Protein AF-A0A8S3AAZ3-F1 (afdb_monomer_lite)

Secondary structure (DSSP, 8-state):
---GGGGS-HHHHHHHHTTS-HHHHHHHHTT-HHHHHHHT-HHHHHHHHHHH-HHHHH-GGGTSSSSS-HHHH---PPPTT--HHHHHHHHHHHHHHHHHHHHHHHH-STTHHHHHHHHHHHTTTHHHHHHTTSS-TTHHHHHHTT-----SS---HHHHHHHHHHHHHHHHHHHHHHHHHHHH-S----SHHHHHHHHHHHHTTSTTGGG--HHHHHHHHHHHHTSTTGGGS-HHHHHHHHHHHHHHTT--B--SHHHHS-GGGGSHHHHHTT--B-HHHHHHHHHHHHHHTT----

Foldseek 3Di:
DQPPVNPDDLVVVLVVLLPDALVVLVVQLVPDVVSVVSSQPLVSLVSNCCVLVVVCVLCVVLVPCLQAHCQLSVPDDDDPPDGSNVVSVVLVVVLVVLVVLLVCLLPPPPCVVVSLCCCLNPQQPSSLSNLCVLEPLCPVVCVVVVPDDPDPDDRPVSSHVSSLVSQLVSLLVSLVVRVVVVVVDPDQPPALSSLVSPLLSVLSNPSSRVPDRPSVLLVLLVVLLPPPCNVVDDPVVNLVVLVVSCVVQLAAADDDPVLQPPPLLSHVVCSNVNRHHHPSSSLSSSRSSCVSNVHGDD

pLDDT: 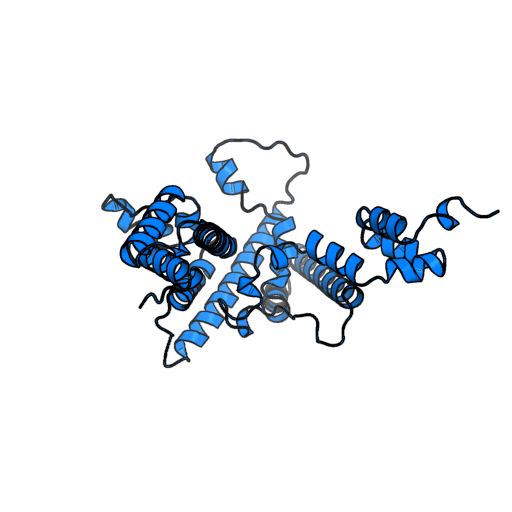mean 76.99, std 15.31, range [38.75, 94.75]

Structure (mmCIF, N/CA/C/O backbone):
data_AF-A0A8S3AAZ3-F1
#
_entry.id   AF-A0A8S3AAZ3-F1
#
loop_
_atom_site.group_PDB
_atom_site.id
_atom_site.type_symbol
_atom_site.label_atom_id
_atom_site.label_alt_id
_atom_site.label_comp_id
_atom_site.label_asym_id
_atom_site.label_entity_id
_atom_site.label_seq_id
_atom_site.pdbx_PDB_ins_code
_atom_site.Cartn_x
_atom_site.Cartn_y
_atom_site.Cartn_z
_atom_site.occupancy
_atom_site.B_iso_or_equiv
_atom_site.auth_seq_id
_atom_site.auth_comp_id
_atom_site.auth_asym_id
_atom_site.auth_atom_id
_atom_site.pdbx_PDB_model_num
ATOM 1 N N . MET A 1 1 ? 30.240 -20.692 -34.082 1.00 46.91 1 MET A N 1
ATOM 2 C CA . MET A 1 1 ? 30.820 -20.912 -32.743 1.00 46.91 1 MET A CA 1
ATOM 3 C C . MET A 1 1 ? 29.646 -20.826 -31.783 1.00 46.91 1 MET A C 1
ATOM 5 O O . MET A 1 1 ? 29.144 -19.730 -31.589 1.00 46.91 1 MET A O 1
ATOM 9 N N . ILE A 1 2 ? 29.099 -21.967 -31.354 1.00 52.09 2 ILE A N 1
ATOM 10 C CA . ILE A 1 2 ? 27.915 -21.997 -30.477 1.00 52.09 2 ILE A CA 1
ATOM 11 C C . ILE A 1 2 ? 28.376 -21.467 -29.123 1.00 52.09 2 ILE A C 1
ATOM 13 O O . ILE A 1 2 ? 29.327 -22.002 -28.550 1.00 52.09 2 ILE A O 1
ATOM 17 N N . SER A 1 3 ? 27.785 -20.370 -28.656 1.00 69.19 3 SER A N 1
ATOM 18 C CA . SER A 1 3 ? 28.157 -19.831 -27.346 1.00 69.19 3 SER A CA 1
ATOM 19 C C . SER A 1 3 ? 27.713 -20.822 -26.264 1.00 69.19 3 SER A C 1
ATOM 21 O O . SER A 1 3 ? 26.659 -21.438 -26.394 1.00 69.19 3 SER A O 1
ATOM 23 N N . ALA A 1 4 ? 28.473 -20.989 -25.176 1.00 70.94 4 ALA A N 1
ATOM 24 C CA . ALA A 1 4 ? 28.090 -21.884 -24.066 1.00 70.94 4 ALA A CA 1
ATOM 25 C C . ALA A 1 4 ? 26.698 -21.549 -23.470 1.00 70.94 4 ALA A C 1
ATOM 27 O O . ALA A 1 4 ? 26.035 -22.385 -22.858 1.00 70.94 4 ALA A O 1
ATOM 28 N N . ILE A 1 5 ? 26.239 -20.318 -23.701 1.00 70.75 5 ILE A N 1
ATOM 29 C CA . ILE A 1 5 ? 24.912 -19.807 -23.365 1.00 70.75 5 ILE A CA 1
ATOM 30 C C . ILE A 1 5 ? 23.838 -20.487 -24.238 1.00 70.75 5 ILE A C 1
ATOM 32 O O . ILE A 1 5 ? 22.789 -20.867 -23.742 1.00 70.75 5 ILE A O 1
ATOM 36 N N . GLU A 1 6 ? 24.086 -20.782 -25.511 1.00 74.19 6 GLU A N 1
ATOM 37 C CA . GLU A 1 6 ? 23.109 -21.452 -26.385 1.00 74.19 6 GLU A CA 1
ATOM 38 C C . GLU A 1 6 ? 22.871 -22.934 -26.045 1.00 74.19 6 GLU A C 1
ATOM 40 O O . GLU A 1 6 ? 21.917 -23.527 -26.542 1.00 74.19 6 GLU A O 1
ATOM 45 N N . THR A 1 7 ? 23.670 -23.547 -25.171 1.00 82.81 7 THR A N 1
ATOM 46 C CA . THR A 1 7 ? 23.509 -24.966 -24.801 1.00 82.81 7 THR A CA 1
ATOM 47 C C . THR A 1 7 ? 22.751 -25.205 -23.494 1.00 82.81 7 THR A C 1
ATOM 49 O O . THR A 1 7 ? 22.370 -26.339 -23.219 1.00 82.81 7 THR A O 1
ATOM 52 N N . LEU A 1 8 ? 22.510 -24.174 -22.677 1.00 85.88 8 LEU A N 1
ATOM 53 C CA . LEU A 1 8 ? 21.843 -24.353 -21.378 1.00 85.88 8 LEU A CA 1
ATOM 54 C C . LEU A 1 8 ? 20.337 -24.624 -21.540 1.00 85.88 8 LEU A C 1
ATOM 56 O O . LEU A 1 8 ? 19.741 -24.097 -22.473 1.00 85.88 8 LEU A O 1
ATOM 60 N N . PRO A 1 9 ? 19.680 -25.370 -20.638 1.00 89.38 9 PRO A N 1
ATOM 61 C CA . PRO A 1 9 ? 18.223 -25.523 -20.639 1.00 89.38 9 PRO A CA 1
ATOM 62 C C . PRO A 1 9 ? 17.480 -24.198 -20.367 1.00 89.38 9 PRO A C 1
ATOM 64 O O . PRO A 1 9 ? 17.993 -23.340 -19.638 1.00 89.38 9 PRO A O 1
ATOM 67 N N . PRO A 1 10 ? 16.265 -24.003 -20.915 1.00 84.12 10 PRO A N 1
ATOM 68 C CA . PRO A 1 10 ? 15.482 -22.783 -20.706 1.00 84.12 10 PRO A CA 1
ATOM 69 C C . PRO A 1 10 ? 15.131 -22.529 -19.228 1.00 84.12 10 PRO A C 1
ATOM 71 O O . PRO A 1 10 ? 15.041 -21.377 -18.819 1.00 84.12 10 PRO A O 1
ATOM 74 N N . GLU A 1 11 ? 15.004 -23.562 -18.394 1.00 87.06 11 GLU A N 1
ATOM 75 C CA . GLU A 1 11 ? 14.737 -23.448 -16.950 1.00 87.06 11 GLU A CA 1
ATOM 76 C C . GLU A 1 11 ? 15.896 -22.789 -16.190 1.00 87.06 11 GLU A C 1
ATOM 78 O O . GLU A 1 11 ? 15.683 -21.972 -15.288 1.00 87.06 11 GLU A O 1
ATOM 83 N N . ILE A 1 12 ? 17.131 -23.111 -16.584 1.00 88.44 12 ILE A N 1
ATOM 84 C CA . ILE A 1 12 ? 18.335 -22.510 -16.005 1.00 88.44 12 ILE A CA 1
ATOM 85 C C . ILE A 1 12 ? 18.422 -21.043 -16.422 1.00 88.44 12 ILE A C 1
ATOM 87 O O . ILE A 1 12 ? 18.701 -20.186 -15.588 1.00 88.44 12 ILE A O 1
ATOM 91 N N . PHE A 1 13 ? 18.080 -20.727 -17.674 1.00 87.44 13 PHE A N 1
ATOM 92 C CA . PHE A 1 13 ? 17.992 -19.336 -18.115 1.00 87.44 13 PHE A CA 1
ATOM 93 C C . PHE A 1 13 ? 16.941 -18.535 -17.372 1.00 87.44 13 PHE A C 1
ATOM 95 O O . PHE A 1 13 ? 17.244 -17.426 -16.951 1.00 87.44 13 PHE A O 1
ATOM 102 N N . ARG A 1 14 ? 15.739 -19.083 -17.167 1.00 86.38 14 ARG A N 1
ATOM 103 C CA . ARG A 1 14 ? 14.705 -18.417 -16.360 1.00 86.38 14 ARG A CA 1
ATOM 104 C C . ARG A 1 14 ? 15.223 -18.094 -14.962 1.00 86.38 14 ARG A C 1
ATOM 106 O O . ARG A 1 14 ? 15.042 -16.977 -14.489 1.00 86.38 14 ARG A O 1
ATOM 113 N N . SER A 1 15 ? 15.920 -19.044 -14.338 1.00 87.00 15 SER A N 1
ATOM 114 C CA . SER A 1 15 ? 16.538 -18.843 -13.023 1.00 87.00 15 SER A CA 1
ATOM 115 C C . SER A 1 15 ? 17.594 -17.737 -13.042 1.00 87.00 15 SER A C 1
ATOM 117 O O . SER A 1 15 ? 17.615 -16.917 -12.134 1.00 87.00 15 SER A O 1
ATOM 119 N N . ILE A 1 16 ? 18.435 -17.666 -14.079 1.00 89.50 16 ILE A N 1
ATOM 120 C CA . ILE A 1 16 ? 19.436 -16.596 -14.240 1.00 89.50 16 ILE A CA 1
ATOM 121 C C . ILE A 1 16 ? 18.750 -15.241 -14.454 1.00 89.50 16 ILE A C 1
ATOM 123 O O . ILE A 1 16 ? 19.096 -14.262 -13.793 1.00 89.50 16 ILE A O 1
ATOM 127 N N . ILE A 1 17 ? 17.752 -15.187 -15.340 1.00 90.00 17 ILE A N 1
ATOM 128 C CA . ILE A 1 17 ? 16.995 -13.973 -15.658 1.00 90.00 17 ILE A CA 1
ATOM 129 C C . ILE A 1 17 ? 16.300 -13.434 -14.405 1.00 90.00 17 ILE A C 1
ATOM 131 O O . ILE A 1 17 ? 16.323 -12.230 -14.184 1.00 90.00 17 ILE A O 1
ATOM 135 N N . ALA A 1 18 ? 15.790 -14.282 -13.508 1.00 86.19 18 ALA A N 1
ATOM 136 C CA . ALA A 1 18 ? 15.178 -13.835 -12.251 1.00 86.19 18 ALA A CA 1
ATOM 137 C C . ALA A 1 18 ? 16.097 -12.949 -11.370 1.00 86.19 18 ALA A C 1
ATOM 139 O O . ALA A 1 18 ? 15.604 -12.187 -10.530 1.00 86.19 18 ALA A O 1
ATOM 140 N N . TYR A 1 19 ? 17.421 -13.001 -11.568 1.00 88.81 19 TYR A N 1
ATOM 141 C CA . TYR A 1 19 ? 18.389 -12.125 -10.897 1.00 88.81 19 TYR A CA 1
ATOM 142 C C . TYR A 1 19 ? 18.703 -10.827 -11.653 1.00 88.81 19 TYR A C 1
ATOM 144 O O . TYR A 1 19 ? 19.252 -9.905 -11.049 1.00 88.81 19 TYR A O 1
ATOM 152 N N . LEU A 1 20 ? 18.352 -10.728 -12.936 1.00 92.31 20 LEU A N 1
ATOM 153 C CA . LEU A 1 20 ? 18.528 -9.522 -13.744 1.00 92.31 20 LEU A CA 1
ATOM 154 C C . LEU A 1 20 ? 17.486 -8.451 -13.402 1.00 92.31 20 LEU A C 1
ATOM 156 O O . LEU A 1 20 ? 16.430 -8.729 -12.826 1.00 92.31 20 LEU A O 1
ATOM 160 N N . SER A 1 21 ? 17.7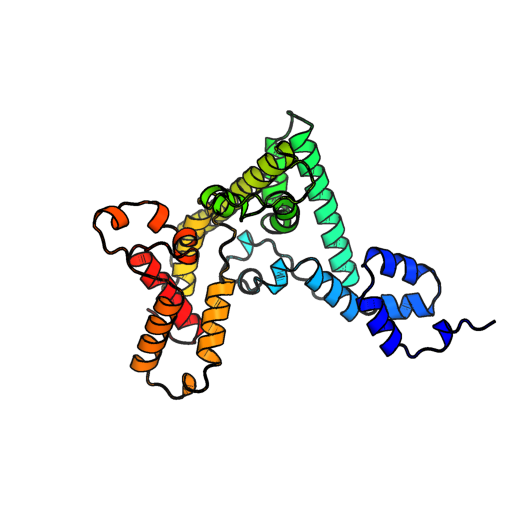88 -7.203 -13.768 1.00 92.06 21 SER A N 1
ATOM 161 C CA . SER A 1 21 ? 16.793 -6.135 -13.739 1.00 92.06 21 SER A CA 1
ATOM 162 C C . SER A 1 21 ? 15.820 -6.262 -14.927 1.00 92.06 21 SER A C 1
ATOM 164 O O . SER A 1 21 ? 16.165 -6.856 -15.955 1.00 92.06 21 SER A O 1
ATOM 166 N N . PRO A 1 22 ? 14.604 -5.694 -14.837 1.00 91.88 22 PRO A N 1
ATOM 167 C CA . PRO A 1 22 ? 13.681 -5.621 -15.974 1.00 91.88 22 PRO A CA 1
ATOM 168 C C . PRO A 1 22 ? 14.285 -4.893 -17.184 1.00 91.88 22 PRO A C 1
ATOM 170 O O . PRO A 1 22 ? 14.012 -5.240 -18.334 1.00 91.88 22 PRO A O 1
ATOM 173 N N . GLU A 1 23 ? 15.135 -3.897 -16.924 1.00 92.56 23 GLU A N 1
ATOM 174 C CA . GLU A 1 23 ? 15.855 -3.138 -17.943 1.00 92.56 23 GLU A CA 1
ATOM 175 C C . GLU A 1 23 ? 16.881 -4.018 -18.682 1.00 92.56 23 GLU A C 1
ATOM 177 O O . GLU A 1 23 ? 16.866 -4.079 -19.913 1.00 92.56 23 GLU A O 1
ATOM 182 N N . ASP A 1 24 ? 17.699 -4.774 -17.944 1.00 94.06 24 ASP A N 1
ATOM 183 C CA . ASP A 1 24 ? 18.683 -5.702 -18.522 1.00 94.06 24 ASP A CA 1
ATOM 184 C C . ASP A 1 24 ? 18.004 -6.861 -19.256 1.00 94.06 24 ASP A C 1
ATOM 186 O O . ASP A 1 24 ? 18.471 -7.308 -20.300 1.00 94.06 24 ASP A O 1
ATOM 190 N N . THR A 1 25 ? 16.862 -7.324 -18.748 1.00 93.25 25 THR A N 1
ATOM 191 C CA . THR A 1 25 ? 16.063 -8.383 -19.382 1.00 93.25 25 THR A CA 1
ATOM 192 C C . THR A 1 25 ? 15.477 -7.924 -20.710 1.00 93.25 25 THR A C 1
ATOM 194 O O . THR A 1 25 ? 15.484 -8.674 -21.685 1.00 93.25 25 THR A O 1
ATOM 197 N N . SER A 1 26 ? 15.044 -6.664 -20.785 1.00 91.56 26 SER A N 1
ATOM 198 C CA . SER A 1 26 ? 14.584 -6.049 -22.036 1.00 91.56 26 SER A CA 1
ATOM 199 C C . SER A 1 26 ? 15.719 -5.878 -23.050 1.00 91.56 26 SER A C 1
ATOM 201 O O . SER A 1 26 ? 15.496 -6.009 -24.254 1.00 91.56 26 SER A O 1
ATOM 203 N N . ALA A 1 27 ? 16.939 -5.592 -22.587 1.00 93.94 27 ALA A N 1
ATOM 204 C CA . ALA A 1 27 ? 18.122 -5.555 -23.444 1.00 93.94 27 ALA A CA 1
ATOM 205 C C . ALA A 1 27 ? 18.510 -6.965 -23.925 1.00 93.94 27 ALA A C 1
ATOM 207 O O . ALA A 1 27 ? 18.781 -7.163 -25.109 1.00 93.94 27 ALA A O 1
ATOM 208 N N . LEU A 1 28 ? 18.457 -7.966 -23.039 1.00 91.94 28 LEU A N 1
ATOM 209 C CA . LEU A 1 28 ? 18.722 -9.369 -23.363 1.00 91.94 28 LEU A CA 1
ATOM 210 C C . LEU A 1 28 ? 17.745 -9.902 -24.420 1.00 91.94 28 LEU A C 1
ATOM 212 O O . LEU A 1 28 ? 18.167 -10.603 -25.340 1.00 91.94 28 LEU A O 1
ATOM 216 N N . ALA A 1 29 ? 16.469 -9.519 -24.344 1.00 92.38 29 ALA A N 1
ATOM 217 C CA . ALA A 1 29 ? 15.441 -9.882 -25.320 1.00 92.38 29 ALA A CA 1
ATOM 218 C C . ALA A 1 29 ? 15.803 -9.486 -26.765 1.00 92.38 29 ALA A C 1
ATOM 220 O O . ALA A 1 29 ? 15.384 -10.148 -27.711 1.00 92.38 29 ALA A O 1
ATOM 221 N N . GLN A 1 30 ? 16.597 -8.425 -26.942 1.00 93.38 30 GLN A N 1
ATOM 222 C CA . GLN A 1 30 ? 17.002 -7.900 -28.251 1.00 93.38 30 GLN A CA 1
ATOM 223 C C . GLN A 1 30 ? 18.226 -8.617 -28.843 1.00 93.38 30 GLN A C 1
ATOM 225 O O . GLN A 1 30 ? 18.603 -8.347 -29.979 1.00 93.38 30 GLN A O 1
ATOM 230 N N . THR A 1 31 ? 18.859 -9.530 -28.098 1.00 92.06 31 THR A N 1
ATOM 231 C CA . THR A 1 31 ? 20.112 -10.175 -28.529 1.00 92.06 31 THR A CA 1
ATOM 232 C C . THR A 1 31 ? 19.893 -11.314 -29.523 1.00 92.06 31 THR A C 1
ATOM 234 O O . THR A 1 31 ? 20.630 -11.425 -30.501 1.00 92.06 31 THR A O 1
ATOM 237 N N . CYS A 1 32 ? 18.890 -12.171 -29.304 1.00 89.94 32 CYS A N 1
ATOM 238 C CA . CYS A 1 32 ? 18.535 -13.248 -30.227 1.00 89.94 32 CYS A CA 1
ATOM 239 C C . CYS A 1 32 ? 17.093 -13.735 -30.018 1.00 89.94 32 CYS A C 1
ATOM 241 O O . CYS A 1 32 ? 16.502 -13.550 -28.954 1.00 89.94 32 CYS A O 1
ATOM 243 N N . HIS A 1 33 ? 16.544 -14.436 -31.017 1.00 89.56 33 HIS A N 1
ATOM 244 C CA . HIS A 1 33 ? 15.170 -14.961 -30.994 1.00 89.56 33 HIS A CA 1
ATOM 245 C C . HIS A 1 33 ? 14.888 -15.879 -29.795 1.00 89.56 33 HIS A C 1
ATOM 247 O O . HIS A 1 33 ? 13.807 -15.860 -29.213 1.00 89.56 33 HIS A O 1
ATOM 253 N N . ARG A 1 34 ? 15.873 -16.685 -29.390 1.00 88.56 34 ARG A N 1
ATOM 254 C CA . ARG A 1 34 ? 15.715 -17.561 -28.230 1.00 88.56 34 ARG A CA 1
ATOM 255 C C . ARG A 1 34 ? 15.585 -16.767 -26.932 1.00 88.56 34 ARG A C 1
ATOM 257 O O . ARG A 1 34 ? 14.734 -17.104 -26.113 1.00 88.56 34 ARG A O 1
ATOM 264 N N . MET A 1 35 ? 16.415 -15.739 -26.749 1.00 90.25 35 MET A N 1
ATOM 265 C CA . MET A 1 35 ? 16.311 -14.864 -25.583 1.00 90.25 35 MET A CA 1
ATOM 266 C C . MET A 1 35 ? 14.992 -14.112 -25.609 1.00 90.25 35 MET A C 1
ATOM 268 O O . MET A 1 35 ? 14.315 -14.122 -24.594 1.00 90.25 35 MET A O 1
ATOM 272 N N . TYR A 1 36 ? 14.570 -13.603 -26.770 1.00 91.06 36 TYR A N 1
ATOM 273 C CA . TYR A 1 36 ? 13.247 -13.010 -26.946 1.00 91.06 36 TYR A CA 1
ATOM 274 C C . TYR A 1 36 ? 12.135 -13.925 -26.406 1.00 91.06 36 TYR A C 1
ATOM 276 O O . TYR A 1 36 ? 11.371 -13.494 -25.550 1.00 91.06 36 TYR A O 1
ATOM 284 N N . ILE A 1 37 ? 12.083 -15.201 -26.805 1.00 90.31 37 ILE A N 1
ATOM 285 C CA . ILE A 1 37 ? 11.055 -16.135 -26.307 1.00 90.31 37 ILE A CA 1
ATOM 286 C C . ILE A 1 37 ? 11.129 -16.310 -24.784 1.00 90.31 37 ILE A C 1
ATOM 288 O O . ILE A 1 37 ? 10.104 -16.255 -24.111 1.00 90.31 37 ILE A O 1
ATOM 292 N N . ILE A 1 38 ? 12.325 -16.533 -24.230 1.00 89.56 38 ILE A N 1
ATOM 293 C CA . ILE A 1 38 ? 12.482 -16.812 -22.795 1.00 89.56 38 ILE A CA 1
ATOM 294 C C . ILE A 1 38 ? 12.154 -15.571 -21.955 1.00 89.56 38 ILE A C 1
ATOM 296 O O . ILE A 1 38 ? 11.516 -15.690 -20.913 1.00 89.56 38 ILE A O 1
ATOM 300 N N . THR A 1 39 ? 12.572 -14.381 -22.388 1.00 91.19 39 THR A N 1
ATOM 301 C CA . THR A 1 39 ? 12.338 -13.133 -21.652 1.00 91.19 39 THR A CA 1
ATOM 302 C C . THR A 1 39 ? 10.893 -12.655 -21.738 1.00 91.19 39 THR A C 1
ATOM 304 O O . THR A 1 39 ? 10.501 -11.853 -20.904 1.00 91.19 39 THR A O 1
ATOM 307 N N . HIS A 1 40 ? 10.102 -13.115 -22.715 1.00 89.62 40 HIS A N 1
ATOM 308 C CA . HIS A 1 40 ? 8.658 -12.838 -22.806 1.00 89.62 40 HIS A CA 1
ATOM 309 C C . HIS A 1 40 ? 7.814 -13.830 -21.984 1.00 89.62 40 HIS A C 1
ATOM 311 O O . HIS A 1 40 ? 6.592 -13.859 -22.105 1.00 89.62 40 HIS A O 1
ATOM 317 N N . ASP A 1 41 ? 8.442 -14.649 -21.133 1.00 89.94 41 ASP A N 1
ATOM 318 C CA . ASP A 1 41 ? 7.720 -15.488 -20.180 1.00 89.94 41 ASP A CA 1
ATOM 319 C C . ASP A 1 41 ? 7.008 -14.616 -19.135 1.00 89.94 41 ASP A C 1
ATOM 321 O O . ASP A 1 41 ? 7.624 -13.896 -18.343 1.00 89.94 41 ASP A O 1
ATOM 325 N N . ASP A 1 42 ? 5.686 -14.718 -19.128 1.00 88.81 42 ASP A N 1
ATOM 326 C CA . ASP A 1 42 ? 4.778 -13.932 -18.302 1.00 88.81 42 ASP A CA 1
ATOM 327 C C . ASP A 1 42 ? 5.074 -14.067 -16.794 1.00 88.81 42 ASP A C 1
ATOM 329 O O . ASP A 1 42 ? 4.983 -13.102 -16.031 1.00 88.81 42 ASP A O 1
ATOM 333 N N . LYS A 1 43 ? 5.555 -15.240 -16.354 1.00 87.62 43 LYS A N 1
ATOM 334 C CA . LYS A 1 43 ? 5.915 -15.480 -14.946 1.00 87.62 43 LYS A CA 1
ATOM 335 C C . LYS A 1 43 ? 7.124 -14.661 -14.501 1.00 87.62 43 LYS A C 1
ATOM 337 O O . LYS A 1 43 ? 7.197 -14.279 -13.333 1.00 87.62 43 LYS A O 1
ATOM 342 N N . ILE A 1 44 ? 8.070 -14.387 -15.400 1.00 90.50 44 ILE A N 1
ATOM 343 C CA . ILE A 1 44 ? 9.248 -13.562 -15.091 1.00 90.50 44 ILE A CA 1
ATOM 344 C C . ILE A 1 44 ? 8.798 -12.126 -14.819 1.00 90.50 44 ILE A C 1
ATOM 346 O O . ILE A 1 44 ? 9.170 -11.531 -13.807 1.00 90.50 44 ILE A O 1
ATOM 350 N N . TRP A 1 45 ? 7.941 -11.585 -15.684 1.00 90.06 45 TRP A N 1
ATOM 351 C CA . TRP A 1 45 ? 7.414 -10.231 -15.530 1.00 90.06 45 TRP A CA 1
ATOM 352 C C . TRP A 1 45 ? 6.502 -10.093 -14.321 1.00 90.06 45 TRP A C 1
ATOM 354 O O . TRP A 1 45 ? 6.589 -9.087 -13.616 1.00 90.06 45 TRP A O 1
ATOM 364 N N . GLN A 1 46 ? 5.713 -11.122 -14.007 1.00 87.06 46 GLN A N 1
ATOM 365 C CA . GLN A 1 46 ? 4.984 -11.186 -12.747 1.00 87.06 46 GLN A CA 1
ATOM 366 C C . GLN A 1 46 ? 5.947 -11.093 -11.556 1.00 87.06 46 GLN A C 1
ATOM 368 O O . GLN A 1 46 ? 5.759 -10.254 -10.678 1.00 87.06 46 GLN A O 1
ATOM 373 N N . GLN A 1 47 ? 7.021 -11.887 -11.527 1.00 87.00 47 GLN A N 1
ATOM 374 C CA . GLN A 1 47 ? 8.012 -11.830 -10.445 1.00 87.00 47 GLN A CA 1
ATOM 375 C C . GLN A 1 47 ? 8.674 -10.452 -10.333 1.00 87.00 47 GLN A C 1
ATOM 377 O O . GLN A 1 47 ? 8.810 -9.930 -9.224 1.00 87.00 47 GLN A O 1
ATOM 382 N N . TYR A 1 48 ? 9.047 -9.827 -11.452 1.00 88.56 48 TYR A N 1
ATOM 383 C CA . TYR A 1 48 ? 9.580 -8.464 -11.446 1.00 88.56 48 TYR A CA 1
ATOM 384 C C . TYR A 1 48 ? 8.585 -7.445 -10.923 1.00 88.56 48 TYR A C 1
ATOM 386 O O . TYR A 1 48 ? 8.958 -6.594 -10.110 1.00 88.56 48 TYR A O 1
ATOM 394 N N . PHE A 1 49 ? 7.331 -7.543 -11.359 1.00 85.31 49 PHE A N 1
ATOM 395 C CA . PHE A 1 49 ? 6.266 -6.682 -10.884 1.00 85.31 49 PHE A CA 1
ATOM 396 C C . PHE A 1 49 ? 6.124 -6.812 -9.369 1.00 85.31 49 PHE A C 1
ATOM 398 O O . PHE A 1 49 ? 6.210 -5.820 -8.655 1.00 85.31 49 PHE A O 1
ATOM 405 N N . LEU A 1 50 ? 5.995 -8.035 -8.861 1.00 79.00 50 LEU A N 1
ATOM 406 C CA . LEU A 1 50 ? 5.822 -8.310 -7.438 1.00 79.00 50 LEU A CA 1
ATOM 407 C C . LEU A 1 50 ? 7.041 -7.875 -6.600 1.00 79.00 50 LEU A C 1
ATOM 409 O O . LEU A 1 50 ? 6.880 -7.310 -5.517 1.00 79.00 50 LEU A O 1
ATOM 413 N N . LYS A 1 51 ? 8.265 -8.067 -7.113 1.00 81.75 51 LYS A N 1
ATOM 414 C CA . LYS A 1 51 ? 9.511 -7.649 -6.449 1.00 81.75 51 LYS A CA 1
ATOM 415 C C . LYS A 1 51 ? 9.650 -6.126 -6.380 1.00 81.75 51 LYS A C 1
ATOM 417 O O . LYS A 1 51 ? 10.067 -5.607 -5.349 1.00 81.75 51 LYS A O 1
ATOM 422 N N . ARG A 1 52 ? 9.325 -5.408 -7.462 1.00 81.88 52 ARG A N 1
ATOM 423 C CA . ARG A 1 52 ? 9.472 -3.942 -7.552 1.00 81.88 52 ARG A CA 1
ATOM 424 C C . ARG A 1 52 ? 8.299 -3.194 -6.914 1.00 81.88 52 ARG A C 1
ATOM 426 O O . ARG A 1 52 ? 8.508 -2.173 -6.265 1.00 81.88 52 ARG A O 1
ATOM 433 N N . TYR A 1 53 ? 7.088 -3.718 -7.058 1.00 75.75 53 TYR A N 1
ATOM 434 C CA . TYR A 1 53 ? 5.841 -3.123 -6.581 1.00 75.75 53 TYR A CA 1
ATOM 435 C C . TYR A 1 53 ? 5.291 -3.893 -5.383 1.00 75.75 53 TYR A C 1
ATOM 437 O O . TYR A 1 53 ? 4.149 -4.354 -5.366 1.00 75.75 53 TYR A O 1
ATOM 445 N N . THR A 1 54 ? 6.113 -3.998 -4.337 1.00 60.00 54 THR A N 1
ATOM 446 C CA . THR A 1 54 ? 5.795 -4.753 -3.117 1.00 60.00 54 THR A CA 1
ATOM 447 C C . THR A 1 54 ? 4.517 -4.263 -2.432 1.00 60.00 54 THR A C 1
ATOM 449 O O . THR A 1 54 ? 3.908 -5.025 -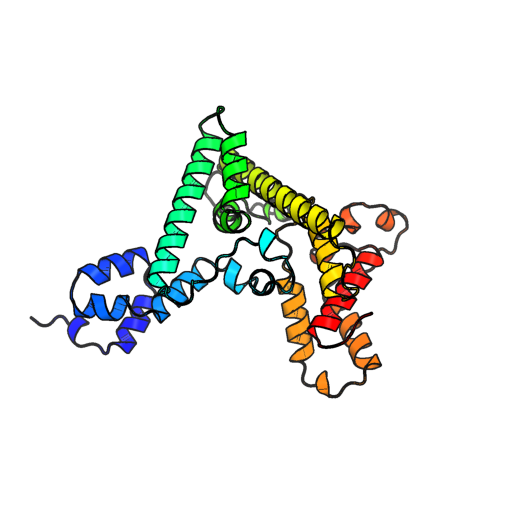1.704 1.00 60.00 54 THR A O 1
ATOM 452 N N . TYR A 1 55 ? 4.049 -3.033 -2.682 1.00 54.91 55 TYR A N 1
ATOM 453 C CA . TYR A 1 55 ? 2.781 -2.544 -2.125 1.00 54.91 55 TYR A CA 1
ATOM 454 C C . TYR A 1 55 ? 1.575 -3.387 -2.574 1.00 54.91 55 TYR A C 1
ATOM 456 O O . TYR A 1 55 ? 0.660 -3.606 -1.793 1.00 54.91 55 TYR A O 1
ATOM 464 N N . ARG A 1 56 ? 1.589 -3.979 -3.773 1.00 53.44 56 ARG A N 1
ATOM 465 C CA . ARG A 1 56 ? 0.507 -4.890 -4.178 1.00 53.44 56 ARG A CA 1
ATOM 466 C C . ARG A 1 56 ? 0.534 -6.213 -3.404 1.00 53.44 56 ARG A C 1
ATOM 468 O O . ARG A 1 56 ? -0.513 -6.710 -3.016 1.00 53.44 56 ARG A O 1
ATOM 475 N N . LEU A 1 57 ? 1.727 -6.763 -3.160 1.00 47.69 57 LEU A N 1
ATOM 476 C CA . LEU A 1 57 ? 1.907 -7.995 -2.380 1.00 47.69 57 LEU A CA 1
ATOM 477 C C . LEU A 1 57 ? 1.663 -7.794 -0.890 1.00 47.69 57 LEU A C 1
ATOM 479 O O . LEU A 1 57 ? 1.114 -8.663 -0.223 1.00 47.69 57 LEU A O 1
ATOM 483 N N . SER A 1 58 ? 2.129 -6.666 -0.366 1.00 43.19 58 SER A N 1
ATOM 484 C CA . SER A 1 58 ? 1.979 -6.351 1.036 1.00 43.19 58 SER A CA 1
ATOM 485 C C . SER A 1 58 ? 0.513 -6.101 1.342 1.00 43.19 58 SER A C 1
ATOM 487 O O . SER A 1 58 ? 0.083 -6.591 2.372 1.00 43.19 58 SER A O 1
ATOM 489 N N . PHE A 1 59 ? -0.248 -5.435 0.458 1.00 49.00 59 PHE A N 1
ATOM 490 C CA . PHE A 1 59 ? -1.610 -4.959 0.724 1.00 49.00 59 PHE A CA 1
ATOM 491 C C . PHE A 1 59 ? -2.727 -5.595 -0.139 1.00 49.00 59 PHE A C 1
ATOM 493 O O . PHE A 1 59 ? -3.423 -4.873 -0.857 1.00 49.00 59 PHE A O 1
ATOM 500 N N . PRO A 1 60 ? -2.978 -6.917 -0.032 1.00 46.69 60 PRO A N 1
ATOM 501 C CA . PRO A 1 60 ? -4.036 -7.610 -0.786 1.00 46.69 60 PRO A CA 1
ATOM 502 C C . PRO A 1 60 ? -5.453 -7.101 -0.451 1.00 46.69 60 PRO A C 1
ATOM 504 O O . PRO A 1 60 ? -6.371 -7.155 -1.264 1.00 46.69 60 PRO A O 1
ATOM 507 N N . HIS A 1 61 ? -5.631 -6.512 0.731 1.00 47.09 61 HIS A N 1
ATOM 508 C CA . HIS A 1 61 ? -6.909 -5.944 1.172 1.00 47.09 61 HIS A CA 1
ATOM 509 C C . HIS A 1 61 ? -7.289 -4.641 0.474 1.00 47.09 61 HIS A C 1
ATOM 511 O O . HIS A 1 61 ? -8.465 -4.293 0.400 1.00 47.09 61 HIS A O 1
ATOM 517 N N . TYR A 1 62 ? -6.302 -3.940 -0.084 1.00 45.84 62 TYR A N 1
ATOM 518 C CA . TYR A 1 62 ? -6.529 -2.770 -0.923 1.00 45.84 62 TYR A CA 1
ATOM 519 C C . TYR A 1 62 ? -6.767 -3.138 -2.392 1.00 45.84 62 TYR A C 1
ATOM 521 O O . TYR A 1 62 ? -7.105 -2.253 -3.162 1.00 45.84 62 TYR A O 1
ATOM 529 N N . SER A 1 63 ? -6.597 -4.395 -2.819 1.00 41.88 63 SER A N 1
ATOM 530 C CA . SER A 1 63 ? -6.903 -4.797 -4.202 1.00 41.88 63 SER A CA 1
ATOM 531 C C . SER A 1 63 ? -8.304 -5.381 -4.365 1.00 41.88 63 SER A C 1
ATOM 533 O O . SER A 1 63 ? -8.907 -5.188 -5.411 1.00 41.88 63 SER A O 1
ATOM 535 N N . ASN A 1 64 ? -8.860 -6.025 -3.335 1.00 45.00 64 ASN A N 1
ATOM 536 C CA . ASN A 1 64 ? -10.052 -6.866 -3.509 1.00 45.00 64 ASN A CA 1
ATOM 537 C C . ASN A 1 64 ? -11.392 -6.172 -3.210 1.00 45.00 64 ASN A C 1
ATOM 539 O O . ASN A 1 64 ? -12.411 -6.843 -3.088 1.00 45.00 64 ASN A O 1
ATOM 543 N N . GLY A 1 65 ? -11.422 -4.848 -3.032 1.00 49.34 65 GLY A N 1
ATOM 544 C CA . GLY A 1 65 ? -12.660 -4.116 -2.714 1.00 49.34 65 GLY A CA 1
ATOM 545 C C . GLY A 1 65 ? -13.292 -4.451 -1.350 1.00 49.34 65 GLY A C 1
ATOM 546 O O . GLY A 1 65 ? -14.295 -3.848 -0.987 1.00 49.34 65 GLY A O 1
ATOM 547 N N . GLU A 1 66 ? -12.710 -5.383 -0.583 1.00 49.75 66 GLU A N 1
ATOM 548 C CA . GLU A 1 66 ? -13.225 -5.835 0.717 1.00 49.75 66 GLU A CA 1
ATOM 549 C C . GLU A 1 66 ? -13.038 -4.801 1.837 1.00 49.75 66 GLU A C 1
ATOM 551 O O . GLU A 1 66 ? -13.826 -4.761 2.779 1.00 49.75 66 GLU A O 1
ATOM 556 N N . TYR A 1 67 ? -11.995 -3.969 1.747 1.00 48.41 67 TYR A N 1
ATOM 557 C CA . TYR A 1 67 ? -11.641 -3.002 2.794 1.00 48.41 67 TYR A CA 1
ATOM 558 C C . TYR A 1 67 ? -11.671 -1.547 2.333 1.00 48.41 67 TYR A C 1
ATOM 560 O O . TYR A 1 67 ? -11.947 -0.655 3.120 1.00 48.41 67 TYR A O 1
ATOM 568 N N . LEU A 1 68 ? -11.415 -1.253 1.064 1.00 52.88 68 LEU A N 1
ATOM 569 C CA . LEU A 1 68 ? -11.635 0.093 0.540 1.00 52.88 68 LEU A CA 1
ATOM 570 C C . LEU A 1 68 ? -12.535 0.007 -0.678 1.00 52.88 68 LEU A C 1
ATOM 572 O O . LEU A 1 68 ? -12.417 -0.912 -1.485 1.00 52.88 68 LEU A O 1
ATOM 576 N N . LEU A 1 69 ? -13.431 0.984 -0.803 1.00 54.41 69 LEU A N 1
ATOM 577 C CA . LEU A 1 69 ? -14.278 1.121 -1.977 1.00 54.41 69 LEU A CA 1
ATOM 578 C C . LEU A 1 69 ? -13.377 1.260 -3.213 1.00 54.41 69 LEU A C 1
ATOM 580 O O . LEU A 1 69 ? -12.384 1.995 -3.212 1.00 54.41 69 LEU A O 1
ATOM 584 N N . SER A 1 70 ? -13.704 0.517 -4.271 1.00 55.25 70 SER A N 1
ATOM 585 C CA . SER A 1 70 ? -12.917 0.454 -5.513 1.00 55.25 70 SER A CA 1
ATOM 586 C C . SER A 1 70 ? -12.702 1.834 -6.154 1.00 55.25 70 SER A C 1
ATOM 588 O O . SER A 1 70 ? -11.666 2.083 -6.777 1.00 55.25 70 SER A O 1
ATOM 590 N N . SER A 1 71 ? -13.628 2.765 -5.915 1.00 54.00 71 SER A N 1
ATOM 591 C CA . SER A 1 71 ? -13.565 4.188 -6.272 1.00 54.00 71 SER A CA 1
ATOM 592 C C . SER A 1 71 ? -12.359 4.929 -5.675 1.00 54.00 71 SER A C 1
ATOM 594 O O . SER A 1 71 ? -11.783 5.807 -6.327 1.00 54.00 71 SER A O 1
ATOM 596 N N . ALA A 1 72 ? -11.951 4.571 -4.456 1.00 52.78 72 ALA A N 1
ATOM 597 C CA . ALA A 1 72 ? -10.858 5.199 -3.722 1.00 52.78 72 ALA A CA 1
ATOM 598 C C . ALA A 1 72 ? -9.489 4.598 -4.068 1.00 52.78 72 ALA A C 1
ATOM 600 O O . ALA A 1 72 ? -8.470 5.294 -4.043 1.00 52.78 72 ALA A O 1
ATOM 601 N N . LEU A 1 73 ? -9.467 3.308 -4.401 1.00 54.78 73 LEU A N 1
ATOM 602 C CA . LEU A 1 73 ? -8.238 2.550 -4.596 1.00 54.78 73 LEU A CA 1
ATOM 603 C C . LEU A 1 73 ? -7.563 2.857 -5.930 1.00 54.78 73 LEU A C 1
ATOM 605 O O . LEU A 1 73 ? -6.337 2.942 -5.968 1.00 54.78 73 LEU A O 1
ATOM 609 N N . LYS A 1 74 ? -8.333 3.057 -7.012 1.00 59.25 74 LYS A N 1
ATOM 610 C CA . LYS A 1 74 ? -7.813 3.246 -8.389 1.00 59.25 74 LYS A CA 1
ATOM 611 C C . LYS A 1 74 ? -6.682 2.269 -8.747 1.00 59.25 74 LYS A C 1
ATOM 613 O O . LYS A 1 74 ? -5.817 2.579 -9.564 1.00 59.25 74 LYS A O 1
ATOM 618 N N . ILE A 1 75 ? -6.668 1.100 -8.110 1.00 56.38 75 ILE A N 1
ATOM 619 C CA . ILE A 1 75 ? -5.730 0.031 -8.409 1.00 56.38 75 ILE A CA 1
ATOM 620 C C . ILE A 1 75 ? -6.362 -0.699 -9.583 1.00 56.38 75 ILE A C 1
ATOM 622 O O . ILE A 1 75 ? -7.320 -1.445 -9.411 1.00 56.38 75 ILE A O 1
ATOM 626 N N . THR A 1 76 ? -5.888 -0.420 -10.793 1.00 55.38 76 THR A N 1
ATOM 627 C CA . THR A 1 76 ? -6.294 -1.179 -11.973 1.00 55.38 76 THR A CA 1
ATOM 628 C C . THR A 1 76 ? -5.690 -2.567 -11.868 1.00 55.38 76 THR A C 1
ATOM 630 O O . THR A 1 76 ? -4.471 -2.714 -11.926 1.00 55.38 76 THR A O 1
ATOM 633 N N . GLU A 1 77 ? -6.518 -3.593 -11.693 1.00 57.62 77 GLU A N 1
ATOM 634 C CA . GLU A 1 77 ? -6.092 -4.965 -11.960 1.00 57.62 77 GLU A CA 1
ATOM 635 C C . GLU A 1 77 ? -5.629 -5.089 -13.422 1.00 57.62 77 GLU A C 1
ATOM 637 O O . GLU A 1 77 ? -6.058 -4.290 -14.266 1.00 57.62 77 GLU A O 1
ATOM 642 N N . PRO A 1 78 ? -4.718 -6.029 -13.742 1.00 58.03 78 PRO A N 1
ATOM 643 C CA . PRO A 1 78 ? -4.450 -6.356 -15.131 1.00 58.03 78 PRO A CA 1
ATOM 644 C C . PRO A 1 78 ? -5.787 -6.734 -15.764 1.00 58.03 78 PRO A C 1
ATOM 646 O O . PRO A 1 78 ? -6.467 -7.643 -15.295 1.00 58.03 78 PRO A O 1
ATOM 649 N N . VAL A 1 79 ? -6.192 -5.965 -16.773 1.00 62.50 79 VAL A N 1
ATOM 650 C CA . VAL A 1 79 ? -7.392 -6.249 -17.561 1.00 62.50 79 VAL A CA 1
ATOM 651 C C . VAL A 1 79 ? -7.249 -7.673 -18.095 1.00 62.50 79 VAL A C 1
ATOM 653 O O . VAL A 1 79 ? -6.146 -8.025 -18.507 1.00 62.50 79 VAL A O 1
ATOM 656 N N . ASP A 1 80 ? -8.331 -8.460 -18.127 1.00 62.16 80 ASP A N 1
ATOM 657 C CA . ASP A 1 80 ? -8.361 -9.902 -18.466 1.00 62.16 80 ASP A CA 1
ATOM 658 C C . ASP A 1 80 ? -7.636 -10.315 -19.773 1.00 62.16 80 ASP A C 1
ATOM 660 O O . ASP A 1 80 ? -7.500 -11.500 -20.062 1.00 62.16 80 ASP A O 1
ATOM 664 N N . ASN A 1 81 ? -7.134 -9.357 -20.558 1.00 71.62 81 ASN A N 1
ATOM 665 C CA . ASN A 1 81 ? -6.440 -9.546 -21.826 1.00 71.62 81 ASN A CA 1
ATOM 666 C C . ASN A 1 81 ? -5.019 -8.939 -21.897 1.00 71.62 81 ASN A C 1
ATOM 668 O O . ASN A 1 81 ? -4.494 -8.842 -23.004 1.00 71.62 81 ASN A O 1
ATOM 672 N N . CYS A 1 82 ? -4.396 -8.494 -20.794 1.00 79.06 82 CYS A N 1
ATOM 673 C CA . CYS A 1 82 ? -3.013 -7.987 -20.828 1.00 79.06 82 CYS A CA 1
ATOM 674 C C . CYS A 1 82 ? -1.998 -8.950 -20.198 1.00 79.06 82 CYS A C 1
ATOM 676 O O . CYS A 1 82 ? -2.270 -9.633 -19.212 1.00 79.06 82 CYS A O 1
ATOM 678 N N . THR A 1 83 ? -0.799 -8.989 -20.775 1.00 86.62 83 THR A N 1
ATOM 679 C CA . THR A 1 83 ? 0.349 -9.721 -20.221 1.00 86.62 83 THR A CA 1
ATOM 680 C C . THR A 1 83 ? 0.961 -8.959 -19.042 1.00 86.62 83 THR A C 1
ATOM 682 O O . THR A 1 83 ? 0.908 -7.725 -18.974 1.00 86.62 83 THR A O 1
ATOM 685 N N . TRP A 1 84 ? 1.627 -9.657 -18.117 1.00 87.00 84 TRP A N 1
ATOM 686 C CA . TRP A 1 84 ? 2.361 -9.019 -17.016 1.00 87.00 84 TRP A CA 1
ATOM 687 C C . TRP A 1 84 ? 3.464 -8.089 -17.514 1.00 87.00 84 TRP A C 1
ATOM 689 O O . TRP A 1 84 ? 3.791 -7.117 -16.835 1.00 87.00 84 TRP A O 1
ATOM 699 N N . GLN A 1 85 ? 4.028 -8.360 -18.692 1.00 89.00 85 GLN A N 1
ATOM 700 C CA . GLN A 1 85 ? 5.001 -7.480 -19.328 1.00 89.00 85 GLN A CA 1
ATOM 701 C C . GLN A 1 85 ? 4.373 -6.141 -19.724 1.00 89.00 85 GLN A C 1
ATOM 703 O O . GLN A 1 85 ? 4.903 -5.091 -19.362 1.00 89.00 85 GLN A O 1
ATOM 708 N N . GLU A 1 86 ? 3.239 -6.162 -20.427 1.00 87.25 86 GLU A N 1
ATOM 709 C CA . GLU A 1 86 ? 2.509 -4.946 -20.812 1.00 87.25 86 GLU A CA 1
ATOM 710 C C . GLU A 1 86 ? 2.089 -4.151 -19.578 1.00 87.25 86 GLU A C 1
ATOM 712 O O . GLU A 1 86 ? 2.329 -2.946 -19.500 1.00 87.25 86 GLU A O 1
ATOM 717 N N . TYR A 1 87 ? 1.561 -4.842 -18.570 1.00 84.75 87 TYR A N 1
ATOM 718 C CA . TYR A 1 87 ? 1.155 -4.230 -17.313 1.00 84.75 87 TYR A CA 1
ATOM 719 C C . TYR A 1 87 ? 2.343 -3.618 -16.545 1.00 84.75 87 TYR A C 1
ATOM 721 O O . TYR A 1 87 ? 2.252 -2.511 -16.007 1.00 84.75 87 TYR A O 1
ATOM 729 N N . PHE A 1 88 ? 3.501 -4.288 -16.533 1.00 87.62 88 PHE A N 1
ATOM 730 C CA . PHE A 1 88 ? 4.730 -3.750 -15.949 1.00 87.62 88 PHE A CA 1
ATOM 731 C C . PHE A 1 88 ? 5.209 -2.494 -16.686 1.00 87.62 88 PHE A C 1
ATOM 733 O O . PHE A 1 88 ? 5.585 -1.505 -16.049 1.00 87.62 88 PHE A O 1
ATOM 740 N N . VAL A 1 89 ? 5.193 -2.515 -18.022 1.00 88.50 89 VAL A N 1
ATOM 741 C CA . VAL A 1 89 ? 5.576 -1.368 -18.855 1.00 88.50 89 VAL A CA 1
ATOM 742 C C . VAL A 1 89 ? 4.641 -0.191 -18.601 1.00 88.50 89 VAL A C 1
ATOM 744 O O . VAL A 1 89 ? 5.120 0.916 -18.346 1.00 88.50 89 VAL A O 1
ATOM 747 N N . GLU A 1 90 ? 3.329 -0.422 -18.599 1.00 87.69 90 GLU A N 1
ATOM 748 C CA . GLU A 1 90 ? 2.335 0.605 -18.301 1.00 87.69 90 GLU A CA 1
ATOM 749 C C . GLU A 1 90 ? 2.584 1.226 -16.921 1.00 87.69 90 GLU A C 1
ATOM 751 O O . GLU A 1 90 ? 2.702 2.450 -16.794 1.00 87.69 90 GLU A O 1
ATOM 756 N N . ARG A 1 91 ? 2.768 0.396 -15.889 1.00 87.00 91 ARG A N 1
ATOM 757 C CA . ARG A 1 91 ? 3.054 0.873 -14.532 1.00 87.00 91 ARG A CA 1
ATOM 758 C C . ARG A 1 91 ? 4.356 1.675 -14.460 1.00 87.00 91 ARG A C 1
ATOM 760 O O . ARG A 1 91 ? 4.400 2.715 -13.801 1.00 87.00 91 ARG A O 1
ATOM 767 N N . SER A 1 92 ? 5.400 1.245 -15.167 1.00 89.12 92 SER A N 1
ATOM 768 C CA . SER A 1 92 ? 6.677 1.966 -15.249 1.00 89.12 92 SER A CA 1
ATOM 769 C C . SER A 1 92 ? 6.526 3.336 -15.924 1.00 89.12 92 SER A C 1
ATOM 771 O O . SER A 1 92 ? 7.129 4.322 -15.487 1.00 89.12 92 SER A O 1
ATOM 773 N N . LEU A 1 93 ? 5.688 3.441 -16.960 1.00 90.81 93 LEU A N 1
ATOM 774 C CA . LEU A 1 93 ? 5.362 4.718 -17.602 1.00 90.81 93 LEU A CA 1
ATOM 775 C C . LEU A 1 93 ? 4.606 5.650 -16.648 1.00 90.81 93 LEU A C 1
ATOM 777 O O . LEU A 1 93 ? 4.931 6.838 -16.568 1.00 90.81 93 LEU A O 1
ATOM 781 N N . GLN A 1 94 ? 3.656 5.117 -15.876 1.00 89.62 94 GLN A N 1
ATOM 782 C CA . GLN A 1 94 ? 2.968 5.878 -14.832 1.00 89.62 94 GLN A CA 1
ATOM 783 C C . GLN A 1 94 ? 3.960 6.392 -13.776 1.00 89.62 94 GLN A C 1
ATOM 785 O O . GLN A 1 94 ? 3.929 7.576 -13.446 1.00 89.62 94 GLN A O 1
ATOM 790 N N . ASP A 1 95 ? 4.899 5.560 -13.306 1.00 90.44 95 ASP A N 1
ATOM 791 C CA . ASP A 1 95 ? 5.937 5.979 -12.351 1.00 90.44 95 ASP A CA 1
ATOM 792 C C . ASP A 1 95 ? 6.802 7.116 -12.890 1.00 90.44 95 ASP A C 1
ATOM 794 O O . ASP A 1 95 ? 7.094 8.076 -12.171 1.00 90.44 95 ASP A O 1
ATOM 798 N N . LYS A 1 96 ? 7.221 7.024 -14.158 1.00 92.81 96 LYS A N 1
ATOM 799 C CA . LYS A 1 96 ? 7.987 8.086 -14.824 1.00 92.81 96 LYS A CA 1
ATOM 800 C C . LYS A 1 96 ? 7.196 9.390 -14.852 1.00 92.81 96 LYS A C 1
ATOM 802 O O . LYS A 1 96 ? 7.749 10.439 -14.526 1.00 92.81 96 LYS A O 1
ATOM 807 N N . HIS A 1 97 ? 5.906 9.327 -15.171 1.00 94.69 97 HIS A N 1
ATOM 808 C CA . HIS A 1 97 ? 5.049 10.507 -15.187 1.00 94.69 97 HIS A CA 1
ATOM 809 C C . HIS A 1 97 ? 4.845 11.085 -13.776 1.00 94.69 97 HIS A C 1
ATOM 811 O O . HIS A 1 97 ? 4.991 12.291 -13.590 1.00 94.69 97 HIS A O 1
ATOM 817 N N . ILE A 1 98 ? 4.619 10.253 -12.755 1.00 92.75 98 ILE A N 1
ATOM 818 C CA . ILE A 1 98 ? 4.528 10.703 -11.355 1.00 92.75 98 ILE A CA 1
ATOM 819 C C . ILE A 1 98 ? 5.823 11.415 -10.928 1.00 92.75 98 ILE A C 1
ATOM 821 O O . ILE A 1 98 ? 5.768 12.487 -10.325 1.00 92.75 98 ILE A O 1
ATOM 825 N N . ARG A 1 99 ? 6.999 10.870 -11.279 1.00 94.31 99 ARG A N 1
ATOM 826 C CA . ARG A 1 99 ? 8.298 11.520 -11.012 1.00 94.31 99 ARG A CA 1
ATOM 827 C C . ARG A 1 99 ? 8.440 12.851 -11.748 1.00 94.31 99 ARG A C 1
ATOM 829 O O . ARG A 1 99 ? 8.988 13.790 -11.176 1.00 94.31 99 ARG A O 1
ATOM 836 N N . SER A 1 100 ? 7.953 12.940 -12.986 1.00 94.69 100 SER A N 1
ATOM 837 C CA . SER A 1 100 ? 7.936 14.192 -13.753 1.00 94.69 100 SER A CA 1
ATOM 838 C C . SER A 1 100 ? 7.089 15.255 -13.057 1.00 94.69 100 SER A C 1
ATOM 840 O O . SER A 1 100 ? 7.596 16.337 -12.779 1.00 94.69 100 SER A O 1
ATOM 842 N N . LEU A 1 101 ? 5.853 14.920 -12.667 1.00 94.75 101 LEU A N 1
ATOM 843 C CA . LEU A 1 101 ? 4.960 15.831 -11.942 1.00 94.75 101 LEU A CA 1
ATOM 844 C C . LEU A 1 101 ? 5.568 16.284 -10.611 1.00 94.75 101 LEU A C 1
ATOM 846 O O . LEU A 1 101 ? 5.516 17.466 -10.281 1.00 94.75 101 LEU A O 1
ATOM 850 N N . LEU A 1 102 ? 6.193 15.370 -9.862 1.00 94.00 102 LEU A N 1
ATOM 851 C CA . LEU A 1 102 ? 6.914 15.720 -8.637 1.00 94.00 102 LEU A CA 1
ATOM 852 C C . LEU A 1 102 ? 8.050 16.711 -8.920 1.00 94.00 102 LEU A C 1
ATOM 854 O O . LEU A 1 102 ? 8.201 17.694 -8.197 1.00 94.00 102 LEU A O 1
ATOM 858 N N . ASN A 1 103 ? 8.851 16.466 -9.958 1.00 93.81 103 ASN A N 1
ATOM 859 C CA . ASN A 1 103 ? 9.930 17.373 -10.334 1.00 93.81 103 ASN A CA 1
ATOM 860 C C . ASN A 1 103 ? 9.385 18.746 -10.736 1.00 93.81 103 ASN A C 1
ATOM 862 O O . ASN A 1 103 ? 9.928 19.741 -10.273 1.00 93.81 103 ASN A O 1
ATOM 866 N N . GLU A 1 104 ? 8.297 18.812 -11.504 1.00 94.19 104 GLU A N 1
ATOM 867 C CA . GLU A 1 104 ? 7.633 20.072 -11.857 1.00 94.19 104 GLU A CA 1
ATOM 868 C C . GLU A 1 104 ? 7.114 20.825 -10.630 1.00 94.19 104 GLU A C 1
ATOM 870 O O . GLU A 1 104 ? 7.288 22.037 -10.539 1.00 94.19 104 GLU A O 1
ATOM 875 N N . ILE A 1 105 ? 6.526 20.125 -9.654 1.00 93.88 105 ILE A N 1
ATOM 876 C CA . ILE A 1 105 ? 6.074 20.732 -8.392 1.00 93.88 105 ILE A CA 1
ATOM 877 C C . ILE A 1 105 ? 7.262 21.317 -7.616 1.00 93.88 105 ILE A C 1
ATOM 879 O O . ILE A 1 105 ? 7.161 22.392 -7.020 1.00 93.88 105 ILE A O 1
ATOM 883 N N . ILE A 1 106 ? 8.401 20.622 -7.618 1.00 92.62 106 ILE A N 1
ATOM 884 C CA . ILE A 1 106 ? 9.611 21.072 -6.930 1.00 92.62 106 ILE A CA 1
ATOM 885 C C . ILE A 1 106 ? 10.212 22.292 -7.639 1.00 92.62 106 ILE A C 1
ATOM 887 O O . ILE A 1 106 ? 10.475 23.303 -6.983 1.00 92.62 106 ILE A O 1
ATOM 891 N N . THR A 1 107 ? 10.426 22.212 -8.954 1.00 91.88 107 THR A N 1
ATOM 892 C CA . THR A 1 107 ? 11.149 23.231 -9.728 1.00 91.88 107 THR A CA 1
ATOM 893 C C . THR A 1 107 ? 10.303 24.462 -10.013 1.00 91.88 107 THR A C 1
ATOM 895 O O . THR A 1 107 ? 10.817 25.578 -9.949 1.00 91.88 107 THR A O 1
ATOM 898 N N . ASN A 1 108 ? 9.014 24.284 -10.303 1.00 89.00 108 ASN A N 1
ATOM 899 C CA . ASN A 1 108 ? 8.136 25.358 -10.731 1.00 89.00 108 ASN A CA 1
ATOM 900 C C . ASN A 1 108 ? 7.165 25.756 -9.619 1.00 89.00 108 ASN A C 1
ATOM 902 O O . ASN A 1 108 ? 6.622 24.918 -8.901 1.00 89.00 108 ASN A O 1
ATOM 906 N N . ARG A 1 109 ? 6.958 27.064 -9.443 1.00 82.12 109 ARG A N 1
ATOM 907 C CA . ARG A 1 109 ? 5.988 27.592 -8.469 1.00 82.12 109 ARG A CA 1
ATOM 908 C C . ARG A 1 109 ? 4.588 27.691 -9.061 1.00 82.12 109 ARG A C 1
ATOM 910 O O . ARG A 1 109 ? 3.614 27.576 -8.320 1.00 82.12 109 ARG A O 1
ATOM 917 N N . THR A 1 110 ? 4.488 27.882 -10.374 1.00 82.31 110 THR A N 1
ATOM 918 C CA . THR A 1 110 ? 3.217 27.870 -11.097 1.00 82.31 110 THR A CA 1
ATOM 919 C C . THR A 1 110 ? 2.751 26.424 -11.295 1.00 82.31 110 THR A C 1
ATOM 921 O O . THR A 1 110 ? 3.562 25.504 -11.347 1.00 82.31 110 THR A O 1
ATOM 924 N N . ASN A 1 111 ? 1.437 26.197 -11.326 1.00 88.12 111 ASN A N 1
ATOM 925 C CA . ASN A 1 111 ? 0.795 24.881 -11.504 1.00 88.12 111 ASN A CA 1
ATOM 926 C C . ASN A 1 111 ? 1.010 23.825 -10.405 1.00 88.12 111 ASN A C 1
ATOM 928 O O . ASN A 1 111 ? 0.520 22.711 -10.554 1.00 88.12 111 ASN A O 1
ATOM 932 N N . ARG A 1 112 ? 1.637 24.145 -9.264 1.00 91.12 112 ARG A N 1
ATOM 933 C CA . ARG A 1 112 ? 1.819 23.172 -8.163 1.00 91.12 112 ARG A CA 1
ATOM 934 C C . ARG A 1 112 ? 0.521 22.523 -7.697 1.00 91.12 112 ARG A C 1
ATOM 936 O O . ARG A 1 112 ? 0.486 21.314 -7.505 1.00 91.12 112 ARG A O 1
ATOM 943 N N . ILE A 1 113 ? -0.521 23.335 -7.521 1.00 89.75 113 ILE A N 1
ATOM 944 C CA . ILE A 1 113 ? -1.838 22.868 -7.074 1.00 89.75 113 ILE A CA 1
ATOM 945 C C . ILE A 1 113 ? -2.443 21.958 -8.144 1.00 89.75 113 ILE A C 1
ATOM 947 O O . ILE A 1 113 ? -2.752 20.814 -7.852 1.00 89.75 113 ILE A O 1
ATOM 951 N N . SER A 1 114 ? -2.472 22.408 -9.403 1.00 93.25 114 SER A N 1
ATOM 952 C CA . SER A 1 114 ? -2.984 21.611 -10.524 1.00 93.25 114 SER A CA 1
ATOM 953 C C . SER A 1 114 ? -2.241 20.283 -10.697 1.00 93.25 114 SER A C 1
ATOM 955 O O . SER A 1 114 ? -2.864 19.264 -10.977 1.00 93.25 114 SER A O 1
ATOM 957 N N . ASN A 1 115 ? -0.918 20.270 -10.525 1.00 93.38 115 ASN A N 1
ATOM 958 C CA . ASN A 1 115 ? -0.115 19.055 -10.632 1.00 93.38 115 ASN A CA 1
ATOM 959 C C . ASN A 1 115 ? -0.342 18.120 -9.434 1.00 93.38 115 ASN A C 1
ATOM 961 O O . ASN A 1 115 ? -0.382 16.904 -9.616 1.00 93.38 115 ASN A O 1
ATOM 965 N N . ALA A 1 116 ? -0.523 18.662 -8.226 1.00 91.44 116 ALA A N 1
ATOM 966 C CA . ALA A 1 116 ? -0.887 17.881 -7.045 1.00 91.44 116 ALA A CA 1
ATOM 967 C C . ALA A 1 116 ? -2.294 17.270 -7.180 1.00 91.44 116 ALA A C 1
ATOM 969 O O . ALA A 1 116 ? -2.478 16.083 -6.900 1.00 91.44 116 ALA A O 1
ATOM 970 N N . ASP A 1 117 ? -3.257 18.049 -7.677 1.00 90.81 117 ASP A N 1
ATOM 971 C CA . ASP A 1 117 ? -4.622 17.607 -7.969 1.00 90.81 117 ASP A CA 1
ATOM 972 C C . ASP A 1 117 ? -4.631 16.524 -9.043 1.00 90.81 117 ASP A C 1
ATOM 974 O O . ASP A 1 117 ? -5.273 15.489 -8.869 1.00 90.81 117 ASP A O 1
ATOM 978 N N . LEU A 1 118 ? -3.875 16.705 -10.130 1.00 91.19 118 LEU A N 1
ATOM 979 C CA . LEU A 1 118 ? -3.716 15.693 -11.173 1.00 91.19 118 LEU A CA 1
ATOM 980 C C . LEU A 1 118 ? -3.115 14.407 -10.603 1.00 91.19 118 LEU A C 1
ATOM 982 O O . LEU A 1 118 ? -3.584 13.315 -10.908 1.00 91.19 118 LEU A O 1
ATOM 986 N N . LEU A 1 119 ? -2.100 14.521 -9.747 1.00 89.69 119 LEU A N 1
ATOM 987 C CA . LEU A 1 119 ? -1.448 13.372 -9.133 1.00 89.69 119 LEU A CA 1
ATOM 988 C C . LEU A 1 119 ? -2.432 12.591 -8.242 1.00 89.69 119 LEU A C 1
ATOM 990 O O . LEU A 1 119 ? -2.547 11.371 -8.369 1.00 89.69 119 LEU A O 1
ATOM 994 N N . SER A 1 120 ? -3.208 13.288 -7.409 1.00 86.25 120 SER A N 1
ATOM 995 C CA . SER A 1 120 ? -4.227 12.672 -6.553 1.00 86.25 120 SER A CA 1
ATOM 996 C C . SER A 1 120 ? -5.407 12.096 -7.344 1.00 86.25 120 SER A C 1
ATOM 998 O O . SER A 1 120 ? -5.836 10.973 -7.079 1.00 86.25 120 SER A O 1
ATOM 1000 N N . SER A 1 121 ? -5.924 12.831 -8.328 1.00 84.56 121 SER A N 1
ATOM 1001 C CA . SER A 1 121 ? -7.099 12.434 -9.109 1.00 84.56 121 SER A CA 1
ATOM 1002 C C . SER A 1 121 ? -6.796 11.356 -10.149 1.00 84.56 121 SER A C 1
ATOM 1004 O O . SER A 1 121 ? -7.650 10.508 -10.385 1.00 84.56 121 SER A O 1
ATOM 1006 N N . LYS A 1 122 ? -5.602 11.327 -10.746 1.00 84.81 122 LYS A N 1
ATOM 1007 C CA . LYS A 1 122 ? -5.251 10.330 -11.765 1.00 84.81 122 LYS A CA 1
ATOM 1008 C C . LYS A 1 122 ? -4.620 9.071 -11.179 1.00 84.81 122 LYS A C 1
ATOM 1010 O O . LYS A 1 122 ? -4.973 7.982 -11.610 1.00 84.81 122 LYS A O 1
ATOM 1015 N N . TYR A 1 123 ? -3.705 9.209 -10.217 1.00 82.69 123 TYR A N 1
ATOM 1016 C CA . TYR A 1 123 ? -2.911 8.076 -9.719 1.00 82.69 123 TYR A CA 1
ATOM 1017 C C . TYR A 1 123 ? -3.314 7.604 -8.322 1.00 82.69 123 TYR A C 1
ATOM 1019 O O . TYR A 1 123 ? -3.176 6.420 -8.029 1.00 82.69 123 TYR A O 1
ATOM 1027 N N . GLY A 1 124 ? -3.799 8.495 -7.451 1.00 79.44 124 GLY A N 1
ATOM 1028 C CA . GLY A 1 124 ? -4.227 8.118 -6.100 1.00 79.44 124 GLY A CA 1
ATOM 1029 C C . GLY A 1 124 ? -3.140 7.346 -5.338 1.00 79.44 124 GLY A C 1
ATOM 1030 O O . GLY A 1 124 ? -1.999 7.806 -5.233 1.00 79.44 124 GLY A O 1
ATOM 1031 N N . LEU A 1 125 ? -3.480 6.150 -4.841 1.00 74.56 125 LEU A N 1
ATOM 1032 C CA . LEU A 1 125 ? -2.556 5.288 -4.097 1.00 74.56 125 LEU A CA 1
ATOM 1033 C C . LEU A 1 125 ? -1.327 4.848 -4.907 1.00 74.56 125 LEU A C 1
ATOM 1035 O O . LEU A 1 125 ? -0.251 4.696 -4.332 1.00 74.56 125 LEU A O 1
ATOM 1039 N N . LEU A 1 126 ? -1.423 4.735 -6.236 1.00 77.06 126 LEU A N 1
ATOM 1040 C CA . LEU A 1 126 ? -0.285 4.348 -7.082 1.00 77.06 126 LEU A CA 1
ATOM 1041 C C . LEU A 1 126 ? 0.873 5.348 -6.987 1.00 77.06 126 LEU A C 1
ATOM 1043 O O . LEU A 1 126 ? 2.043 4.973 -7.100 1.00 77.06 126 LEU A O 1
ATOM 1047 N N . ALA A 1 127 ? 0.582 6.624 -6.733 1.00 82.81 127 ALA A N 1
ATOM 1048 C CA . ALA A 1 127 ? 1.634 7.614 -6.562 1.00 82.81 127 ALA A CA 1
ATOM 1049 C C . ALA A 1 127 ? 2.460 7.394 -5.287 1.00 82.81 127 ALA A C 1
ATOM 1051 O O . ALA A 1 127 ? 3.637 7.756 -5.260 1.00 82.81 127 ALA A O 1
ATOM 1052 N N . PHE A 1 128 ? 1.906 6.752 -4.255 1.00 78.38 128 PHE A N 1
ATOM 1053 C CA . PHE A 1 128 ? 2.639 6.497 -3.014 1.00 78.38 128 PHE A CA 1
ATOM 1054 C C . PHE A 1 128 ? 3.852 5.596 -3.220 1.00 78.38 128 PHE A C 1
ATOM 1056 O O . PHE A 1 128 ? 4.878 5.832 -2.586 1.00 78.38 128 PHE A O 1
ATOM 1063 N N . ASP A 1 129 ? 3.782 4.620 -4.128 1.00 75.25 129 ASP A N 1
ATOM 1064 C CA . ASP A 1 129 ? 4.921 3.750 -4.446 1.00 75.25 129 ASP A CA 1
ATOM 1065 C C . ASP A 1 129 ? 6.141 4.518 -4.937 1.00 75.25 129 ASP A C 1
ATOM 1067 O O . ASP A 1 129 ? 7.277 4.128 -4.666 1.00 75.25 129 ASP A O 1
ATOM 1071 N N . VAL A 1 130 ? 5.900 5.622 -5.639 1.00 83.81 130 VAL A N 1
ATOM 1072 C CA . VAL A 1 130 ? 6.950 6.508 -6.125 1.00 83.81 130 VAL A CA 1
ATOM 1073 C C . VAL A 1 130 ? 7.396 7.447 -5.014 1.00 83.81 130 VAL A C 1
ATOM 1075 O O . VAL A 1 130 ? 8.596 7.553 -4.761 1.00 83.81 130 VAL A O 1
ATOM 1078 N N . LEU A 1 131 ? 6.443 8.108 -4.347 1.00 85.06 131 LEU A N 1
ATOM 1079 C CA . LEU A 1 131 ? 6.718 9.152 -3.360 1.00 85.06 131 LEU A CA 1
ATOM 1080 C C . LEU A 1 131 ? 7.452 8.613 -2.122 1.00 85.06 131 LEU A C 1
ATOM 1082 O O . LEU A 1 131 ? 8.369 9.274 -1.637 1.00 85.06 131 LEU A O 1
ATOM 1086 N N . LYS A 1 132 ? 7.125 7.398 -1.654 1.00 78.62 132 LYS A N 1
ATOM 1087 C CA . LYS A 1 132 ? 7.766 6.754 -0.488 1.00 78.62 132 LYS A CA 1
ATOM 1088 C C . LYS A 1 132 ? 9.263 6.493 -0.672 1.00 78.62 132 LYS A C 1
ATOM 1090 O O . LYS A 1 132 ? 9.976 6.317 0.303 1.00 78.62 132 LYS A O 1
ATOM 1095 N N . ASN A 1 133 ? 9.763 6.486 -1.909 1.00 80.25 133 ASN A N 1
ATOM 1096 C CA . ASN A 1 133 ? 11.203 6.354 -2.156 1.00 80.25 133 ASN A CA 1
ATOM 1097 C C . ASN A 1 133 ? 11.981 7.616 -1.751 1.00 80.25 133 ASN A C 1
ATOM 1099 O O . ASN A 1 133 ? 13.208 7.595 -1.726 1.00 80.25 133 ASN A O 1
ATOM 1103 N N . TYR A 1 134 ? 11.282 8.722 -1.486 1.00 82.25 134 TYR A N 1
ATOM 1104 C CA . TYR A 1 134 ? 11.881 10.018 -1.178 1.00 82.25 134 TYR A CA 1
ATOM 1105 C C . TYR A 1 134 ? 11.670 10.467 0.266 1.00 82.25 134 TYR A C 1
ATOM 1107 O O . TYR A 1 134 ? 12.289 11.445 0.671 1.00 82.25 134 TYR A O 1
ATOM 1115 N N . PHE A 1 135 ? 10.818 9.785 1.031 1.00 74.94 135 PHE A N 1
ATOM 1116 C CA . PHE A 1 135 ? 10.643 10.032 2.458 1.00 74.94 135 PHE A CA 1
ATOM 1117 C C . PHE A 1 135 ? 10.613 8.693 3.195 1.00 74.94 135 PHE A C 1
ATOM 1119 O O . PHE A 1 135 ? 9.908 7.772 2.788 1.00 74.94 135 PHE A O 1
ATOM 1126 N N . SER A 1 136 ? 11.372 8.569 4.283 1.00 61.28 136 SER A N 1
ATOM 1127 C CA . SER A 1 136 ? 11.265 7.385 5.132 1.00 61.28 136 SER A CA 1
ATOM 1128 C C . SER A 1 136 ? 10.144 7.593 6.156 1.00 61.28 136 SER A C 1
ATOM 1130 O O . SER A 1 136 ? 10.121 8.627 6.821 1.00 61.28 136 SER A O 1
ATOM 1132 N N . PRO A 1 137 ? 9.224 6.635 6.356 1.00 53.78 137 PRO A N 1
ATOM 1133 C CA . PRO A 1 137 ? 8.275 6.702 7.466 1.00 53.78 137 PRO A CA 1
ATOM 1134 C C . PRO A 1 137 ? 8.963 6.579 8.839 1.00 53.78 137 PRO A C 1
ATOM 1136 O O . PRO A 1 137 ? 8.350 6.890 9.855 1.00 53.78 137 PRO A O 1
ATOM 1139 N N . THR A 1 138 ? 10.228 6.142 8.889 1.00 48.81 138 THR A N 1
ATOM 1140 C CA . THR A 1 138 ? 10.971 5.900 10.136 1.00 48.81 138 THR A CA 1
ATOM 1141 C C . THR A 1 138 ? 11.821 7.075 10.618 1.00 48.81 138 THR A C 1
ATOM 1143 O O . THR A 1 138 ? 12.349 7.008 11.729 1.00 48.81 138 THR A O 1
ATOM 1146 N N . THR A 1 139 ? 11.963 8.159 9.846 1.00 48.00 139 THR A N 1
ATOM 1147 C CA . THR A 1 139 ? 12.862 9.261 10.230 1.00 48.00 139 THR A CA 1
ATOM 1148 C C . THR A 1 139 ? 12.420 9.966 11.511 1.00 48.00 139 THR A C 1
ATOM 1150 O O . THR A 1 139 ? 13.280 10.452 12.238 1.00 48.00 139 THR A O 1
ATOM 1153 N N . ASP A 1 140 ? 11.126 9.967 11.844 1.00 45.66 140 ASP A N 1
ATOM 1154 C CA . ASP A 1 140 ? 10.643 10.572 13.092 1.00 45.66 140 ASP A CA 1
ATOM 1155 C C . ASP A 1 140 ? 10.858 9.670 14.316 1.00 45.66 140 ASP A C 1
ATOM 1157 O O . ASP A 1 140 ? 11.197 10.178 15.383 1.00 45.66 140 ASP A O 1
ATOM 1161 N N . LEU A 1 141 ? 10.807 8.340 14.162 1.00 41.09 141 LEU A N 1
ATOM 1162 C CA . LEU A 1 141 ? 11.111 7.408 15.256 1.00 41.09 141 LEU A CA 1
ATOM 1163 C C . LEU A 1 141 ? 12.614 7.404 15.585 1.00 41.09 141 LEU A C 1
ATOM 1165 O O . LEU A 1 141 ? 13.000 7.444 16.749 1.00 41.09 141 LEU A O 1
ATOM 1169 N N . PHE A 1 142 ? 13.480 7.416 14.564 1.00 39.66 142 PHE A N 1
ATOM 1170 C CA . PHE A 1 142 ? 14.933 7.480 14.762 1.00 39.66 142 PHE A CA 1
ATOM 1171 C C . PHE A 1 142 ? 15.414 8.869 15.214 1.00 39.66 142 PHE A C 1
ATOM 1173 O O . PHE A 1 142 ? 16.361 8.946 15.996 1.00 39.66 142 PHE A O 1
ATOM 1180 N N . LYS A 1 143 ? 14.732 9.957 14.812 1.00 44.47 143 LYS A N 1
ATOM 1181 C CA . LYS A 1 143 ? 14.939 11.293 15.404 1.00 44.47 143 LYS A CA 1
ATOM 1182 C C . LYS A 1 143 ? 14.502 11.349 16.867 1.00 44.47 143 LYS A C 1
ATOM 1184 O O . LYS A 1 143 ? 15.212 11.953 17.662 1.00 44.47 143 LYS A O 1
ATOM 1189 N N . GLN A 1 144 ? 13.391 10.706 17.236 1.00 40.62 144 GLN A N 1
ATOM 1190 C CA . GLN A 1 144 ? 12.955 10.597 18.634 1.00 40.62 144 GLN A CA 1
ATOM 1191 C C . GLN A 1 144 ? 13.886 9.717 19.484 1.00 40.62 144 GLN A C 1
ATOM 1193 O O . GLN A 1 144 ? 14.075 10.001 20.662 1.00 40.62 144 GLN A O 1
ATOM 1198 N N . LEU A 1 145 ? 14.501 8.686 18.895 1.00 39.88 145 LEU A N 1
ATOM 1199 C CA . LEU A 1 145 ? 15.430 7.773 19.577 1.00 39.88 145 LEU A CA 1
ATOM 1200 C C . LEU A 1 145 ? 16.898 8.241 19.562 1.00 39.88 145 LEU A C 1
ATOM 1202 O O . LEU A 1 145 ? 17.750 7.573 20.141 1.00 39.88 145 LEU A O 1
ATOM 1206 N N . GLY A 1 146 ? 17.222 9.365 18.911 1.00 38.78 146 GLY A N 1
ATOM 1207 C CA . GLY A 1 146 ? 18.583 9.920 18.875 1.00 38.78 146 GLY A CA 1
ATOM 1208 C C . GLY A 1 146 ? 19.614 9.076 18.111 1.00 38.78 146 GLY A C 1
ATOM 1209 O O . GLY A 1 146 ? 20.815 9.307 18.247 1.00 38.78 146 GLY A O 1
ATOM 1210 N N . ILE A 1 147 ? 19.181 8.103 17.302 1.00 44.44 147 ILE A N 1
ATOM 1211 C CA . ILE A 1 147 ? 20.081 7.209 16.561 1.00 44.44 147 ILE A CA 1
ATOM 1212 C C . ILE A 1 147 ? 20.340 7.814 15.176 1.00 44.44 147 ILE A C 1
ATOM 1214 O O . ILE A 1 147 ? 19.515 7.729 14.266 1.00 44.44 147 ILE A O 1
ATOM 1218 N N . LEU A 1 148 ? 21.508 8.439 15.020 1.00 38.75 148 LEU A N 1
ATOM 1219 C CA . LEU A 1 148 ? 22.027 8.929 13.742 1.00 38.75 148 LEU A CA 1
ATOM 1220 C C . LEU A 1 148 ? 22.352 7.743 12.823 1.00 38.75 148 LEU A C 1
ATOM 1222 O O . LEU A 1 148 ? 23.415 7.136 12.936 1.00 38.75 148 LEU A O 1
ATOM 1226 N N . ILE A 1 149 ? 21.458 7.421 11.887 1.00 45.94 149 ILE A N 1
ATOM 1227 C CA . ILE A 1 149 ? 21.791 6.511 10.788 1.00 45.94 149 ILE A CA 1
ATOM 1228 C C . ILE A 1 149 ? 22.601 7.299 9.752 1.00 45.94 149 ILE A C 1
ATOM 1230 O O . ILE A 1 149 ? 22.082 8.128 9.005 1.00 45.94 149 ILE A O 1
ATOM 1234 N N . THR A 1 150 ? 23.903 7.039 9.734 1.00 39.38 150 THR A N 1
ATOM 1235 C CA . THR A 1 150 ? 24.890 7.543 8.778 1.00 39.38 150 THR A CA 1
ATOM 1236 C C . THR A 1 150 ? 24.798 6.785 7.451 1.00 39.38 150 THR A C 1
ATOM 1238 O O . THR A 1 150 ? 25.655 5.970 7.125 1.00 39.38 150 THR A O 1
ATOM 1241 N N . THR A 1 151 ? 23.771 7.046 6.639 1.00 42.78 151 THR A N 1
ATOM 1242 C CA . THR A 1 151 ? 23.789 6.634 5.221 1.00 42.78 151 THR A CA 1
ATOM 1243 C C . THR A 1 151 ? 23.963 7.845 4.310 1.00 42.78 151 THR A C 1
ATOM 1245 O O . THR A 1 151 ? 23.171 8.784 4.320 1.00 42.78 151 THR A O 1
ATOM 1248 N N . ALA A 1 152 ? 25.066 7.812 3.560 1.00 42.38 152 ALA A N 1
ATOM 1249 C CA . ALA A 1 152 ? 25.755 8.908 2.889 1.00 42.38 152 ALA A CA 1
ATOM 1250 C C . ALA A 1 152 ? 25.097 9.431 1.597 1.00 42.38 152 ALA A C 1
ATOM 1252 O O . ALA A 1 152 ? 25.713 9.461 0.534 1.00 42.38 152 ALA A O 1
ATOM 1253 N N . THR A 1 153 ? 23.875 9.937 1.689 1.00 48.75 153 THR A N 1
ATOM 1254 C CA . THR A 1 153 ? 23.343 10.872 0.689 1.00 48.75 153 THR A CA 1
ATOM 1255 C C . THR A 1 153 ? 22.724 12.029 1.438 1.00 48.75 153 THR A C 1
ATOM 1257 O O . THR A 1 153 ? 21.840 11.806 2.263 1.00 48.75 153 THR A O 1
ATOM 1260 N N . SER A 1 154 ? 23.195 13.253 1.187 1.00 49.56 154 SER A N 1
ATOM 1261 C CA . SER A 1 154 ? 22.545 14.446 1.722 1.00 49.56 154 SER A CA 1
ATOM 1262 C C . SER A 1 154 ? 21.050 14.352 1.400 1.00 49.56 154 SER A C 1
ATOM 1264 O O . SER A 1 154 ? 20.696 14.190 0.226 1.00 49.56 154 SER A O 1
ATOM 1266 N N . PRO A 1 155 ? 20.160 14.363 2.410 1.00 60.50 155 PRO A N 1
ATOM 1267 C CA . PRO A 1 155 ? 18.740 14.263 2.142 1.00 60.50 155 PRO A CA 1
ATOM 1268 C C . PRO A 1 155 ? 18.386 15.450 1.255 1.00 60.50 155 PRO A C 1
ATOM 1270 O O . PRO A 1 155 ? 18.675 16.600 1.591 1.00 60.50 155 PRO A O 1
ATOM 1273 N N . ASN A 1 156 ? 17.808 15.186 0.083 1.00 73.56 156 ASN A N 1
ATOM 1274 C CA . ASN A 1 156 ? 17.209 16.253 -0.701 1.00 73.56 156 ASN A CA 1
ATOM 1275 C C . ASN A 1 156 ? 15.950 16.686 0.055 1.00 73.56 156 ASN A C 1
ATOM 1277 O O . ASN A 1 156 ? 14.850 16.223 -0.244 1.00 73.56 156 ASN A O 1
ATOM 1281 N N . LEU A 1 157 ? 16.147 17.541 1.064 1.00 80.00 157 LEU A N 1
ATOM 1282 C CA . LEU A 1 157 ? 15.127 17.978 2.016 1.00 80.00 157 LEU A CA 1
ATOM 1283 C C . LEU A 1 157 ? 13.907 18.546 1.293 1.00 80.00 157 LEU A C 1
ATOM 1285 O O . LEU A 1 157 ? 12.779 18.365 1.735 1.00 80.00 157 LEU A O 1
ATOM 1289 N N . THR A 1 158 ? 14.119 19.190 0.142 1.00 87.19 158 THR A N 1
ATOM 1290 C CA . THR A 1 158 ? 13.039 19.687 -0.708 1.00 87.19 158 THR A CA 1
ATOM 1291 C C . THR A 1 158 ? 12.215 18.540 -1.289 1.00 87.19 158 THR A C 1
ATOM 1293 O O . THR A 1 158 ? 10.992 18.546 -1.168 1.00 87.19 158 THR A O 1
ATOM 1296 N N . ARG A 1 159 ? 12.857 17.539 -1.900 1.00 89.69 159 ARG A N 1
ATOM 1297 C CA . ARG A 1 159 ? 12.149 16.392 -2.485 1.00 89.69 159 ARG A CA 1
ATOM 1298 C C . ARG A 1 159 ? 11.457 15.545 -1.419 1.00 89.69 159 ARG A C 1
ATOM 1300 O O . ARG A 1 159 ? 10.323 15.134 -1.647 1.00 89.69 159 ARG A O 1
ATOM 1307 N N . GLU A 1 160 ? 12.090 15.336 -0.270 1.00 87.12 160 GLU A N 1
ATOM 1308 C CA . GLU A 1 160 ? 11.487 14.663 0.887 1.00 87.12 160 GLU A CA 1
ATOM 1309 C C . GLU A 1 160 ? 10.243 15.418 1.373 1.00 87.12 160 GLU A C 1
ATOM 1311 O O . GLU A 1 160 ? 9.153 14.847 1.435 1.00 87.12 160 GLU A O 1
ATOM 1316 N N . TYR A 1 161 ? 10.373 16.728 1.611 1.00 87.19 161 TYR A N 1
ATOM 1317 C CA . TYR A 1 161 ? 9.279 17.585 2.061 1.00 87.19 161 TYR A CA 1
ATOM 1318 C C . TYR A 1 161 ? 8.079 17.552 1.108 1.00 87.19 161 TYR A C 1
ATOM 1320 O O . TYR A 1 161 ? 6.949 17.324 1.546 1.00 87.19 161 TYR A O 1
ATOM 1328 N N . TYR A 1 162 ? 8.286 17.768 -0.197 1.00 90.31 162 TYR A N 1
ATOM 1329 C CA . TYR A 1 162 ? 7.172 17.761 -1.152 1.00 90.31 162 TYR A CA 1
ATOM 1330 C C . TYR A 1 162 ? 6.567 16.369 -1.310 1.00 90.31 162 TYR A C 1
ATOM 1332 O O . TYR A 1 162 ? 5.347 16.257 -1.380 1.00 90.31 162 TYR A O 1
ATOM 1340 N N . SER A 1 163 ? 7.380 15.311 -1.305 1.00 89.25 163 SER A N 1
ATOM 1341 C CA . SER A 1 163 ? 6.865 13.943 -1.427 1.00 89.25 163 SER A CA 1
ATOM 1342 C C . SER A 1 163 ? 5.985 13.562 -0.235 1.00 89.25 163 SER A C 1
ATOM 1344 O O . SER A 1 163 ? 4.910 12.999 -0.432 1.00 89.25 163 SER A O 1
ATOM 1346 N N . LEU A 1 164 ? 6.384 13.938 0.985 1.00 85.12 164 LEU A N 1
ATOM 1347 C CA . LEU A 1 164 ? 5.591 13.720 2.196 1.00 85.12 164 LEU A CA 1
ATOM 1348 C C . LEU A 1 164 ? 4.284 14.526 2.185 1.00 85.12 164 LEU A C 1
ATOM 1350 O O . LEU A 1 164 ? 3.221 13.992 2.497 1.00 85.12 164 LEU A O 1
ATOM 1354 N N . ASN A 1 165 ? 4.335 15.807 1.810 1.00 87.38 165 ASN A N 1
ATOM 1355 C CA . ASN A 1 165 ? 3.128 16.635 1.748 1.00 87.38 165 ASN A CA 1
ATOM 1356 C C . ASN A 1 165 ? 2.160 16.178 0.653 1.00 87.38 165 ASN A C 1
ATOM 1358 O O . ASN A 1 165 ? 0.953 16.180 0.880 1.00 87.38 165 ASN A O 1
ATOM 1362 N N . LEU A 1 166 ? 2.667 15.731 -0.499 1.00 89.38 166 LEU A N 1
ATOM 1363 C CA . LEU A 1 166 ? 1.839 15.145 -1.552 1.00 89.38 166 LEU A CA 1
ATOM 1364 C C . LEU A 1 166 ? 1.207 13.831 -1.095 1.00 89.38 166 LEU A C 1
ATOM 1366 O O . LEU A 1 166 ? 0.011 13.648 -1.282 1.00 89.38 166 LEU A O 1
ATOM 1370 N N . ALA A 1 167 ? 1.960 12.959 -0.423 1.00 84.06 167 ALA A N 1
ATOM 1371 C CA . ALA A 1 167 ? 1.412 11.744 0.176 1.00 84.06 167 ALA A CA 1
ATOM 1372 C C . ALA A 1 167 ? 0.262 12.065 1.155 1.00 84.06 167 ALA A C 1
ATOM 1374 O O . ALA A 1 167 ? -0.824 11.496 1.055 1.00 84.06 167 ALA A O 1
ATOM 1375 N N . ARG A 1 168 ? 0.447 13.047 2.046 1.00 84.06 168 ARG A N 1
ATOM 1376 C CA . ARG A 1 168 ? -0.610 13.523 2.961 1.00 84.06 168 ARG A CA 1
ATOM 1377 C C . ARG A 1 168 ? -1.811 14.114 2.221 1.00 84.06 168 ARG A C 1
ATOM 1379 O O . ARG A 1 168 ? -2.949 13.878 2.614 1.00 84.06 168 ARG A O 1
ATOM 1386 N N . PHE A 1 169 ? -1.573 14.864 1.150 1.00 87.00 169 PHE A N 1
ATOM 1387 C CA . PHE A 1 169 ? -2.632 15.450 0.334 1.00 87.00 169 PHE A CA 1
ATOM 1388 C C . PHE A 1 169 ? -3.492 14.377 -0.343 1.00 87.00 169 PHE A C 1
ATOM 1390 O O . PHE A 1 169 ? -4.712 14.381 -0.194 1.00 87.00 169 PHE A O 1
ATOM 1397 N N . ILE A 1 170 ? -2.860 13.413 -1.018 1.00 84.19 170 ILE A N 1
ATOM 1398 C CA . ILE A 1 170 ? -3.561 12.308 -1.685 1.00 84.19 170 ILE A CA 1
ATOM 1399 C C . ILE A 1 170 ? -4.361 11.498 -0.666 1.00 84.19 170 ILE A C 1
ATOM 1401 O O . ILE A 1 170 ? -5.522 11.184 -0.907 1.00 84.19 170 ILE A O 1
ATOM 1405 N N . SER A 1 171 ? -3.761 11.206 0.489 1.00 79.94 171 SER A N 1
ATOM 1406 C CA . SER A 1 171 ? -4.440 10.540 1.598 1.00 79.94 171 SER A CA 1
ATOM 1407 C C . SER A 1 171 ? -5.708 11.251 2.020 1.00 79.94 171 SER A C 1
ATOM 1409 O O . SER A 1 171 ? -6.769 10.646 2.111 1.00 79.94 171 SER A O 1
ATOM 1411 N N . ARG A 1 172 ? -5.602 12.557 2.265 1.00 83.69 172 ARG A N 1
ATOM 1412 C CA . ARG A 1 172 ? -6.727 13.367 2.703 1.00 83.69 172 ARG A CA 1
ATOM 1413 C C . ARG A 1 172 ? -7.840 13.354 1.663 1.00 83.69 172 ARG A C 1
ATOM 1415 O O . ARG A 1 172 ? -8.999 13.227 2.035 1.00 83.69 172 ARG A O 1
ATOM 1422 N N . ASN A 1 173 ? -7.497 13.440 0.380 1.00 84.06 173 ASN A N 1
ATOM 1423 C CA . ASN A 1 173 ? -8.478 13.349 -0.698 1.00 84.06 173 ASN A CA 1
ATOM 1424 C C . ASN A 1 173 ? -9.162 11.980 -0.738 1.00 84.06 173 ASN A C 1
ATOM 1426 O O . ASN A 1 173 ? -10.377 11.928 -0.887 1.00 84.06 173 ASN A O 1
ATOM 1430 N N . ILE A 1 174 ? -8.417 10.890 -0.538 1.00 77.81 174 ILE A N 1
ATOM 1431 C CA . ILE A 1 174 ? -8.988 9.543 -0.399 1.00 77.81 174 ILE A CA 1
ATOM 1432 C C . ILE A 1 174 ? -9.959 9.493 0.787 1.00 77.81 174 ILE A C 1
ATOM 1434 O O . ILE A 1 174 ? -11.102 9.078 0.620 1.00 77.81 174 ILE A O 1
ATOM 1438 N N . GLY A 1 175 ? -9.548 9.988 1.957 1.00 77.56 175 GLY A N 1
ATOM 1439 C CA . GLY A 1 175 ? -10.403 10.055 3.144 1.00 77.56 175 GLY A CA 1
ATOM 1440 C C . GLY A 1 175 ? -11.675 10.877 2.921 1.00 77.56 175 GLY A C 1
ATOM 1441 O O . GLY A 1 175 ? -12.744 10.478 3.366 1.00 77.56 175 GLY A O 1
ATOM 1442 N N . LEU A 1 176 ? -11.590 11.995 2.190 1.00 82.31 176 LEU A N 1
ATOM 1443 C CA . LEU A 1 176 ? -12.752 12.816 1.833 1.00 82.31 176 LEU A CA 1
ATOM 1444 C C . LEU A 1 176 ? -13.707 12.102 0.870 1.00 82.31 176 LEU A C 1
ATOM 1446 O O . LEU A 1 176 ? -14.918 12.205 1.052 1.00 82.31 176 LEU A O 1
ATOM 1450 N N . ILE A 1 177 ? -13.180 11.385 -0.128 1.00 79.00 177 ILE A N 1
ATOM 1451 C CA . ILE A 1 177 ? -13.987 10.577 -1.055 1.00 79.00 177 ILE A CA 1
ATOM 1452 C C . ILE A 1 177 ? -14.750 9.512 -0.268 1.00 79.00 177 ILE A C 1
ATOM 1454 O O . ILE A 1 177 ? -15.975 9.470 -0.337 1.00 79.00 177 ILE A O 1
ATOM 1458 N N . LEU A 1 178 ? -14.041 8.737 0.554 1.00 75.19 178 LEU A N 1
ATOM 1459 C CA . LEU A 1 178 ? -14.628 7.678 1.375 1.00 75.19 178 LEU A CA 1
ATOM 1460 C C . LEU A 1 178 ? -15.660 8.222 2.375 1.00 75.19 178 LEU A C 1
ATOM 1462 O O . LEU A 1 178 ? -16.730 7.646 2.545 1.00 75.19 178 LEU A O 1
ATOM 1466 N N . LEU A 1 179 ? -15.381 9.362 3.016 1.00 76.25 179 LEU A N 1
ATOM 1467 C CA . LEU A 1 179 ? -16.328 10.009 3.927 1.00 76.25 179 LEU A CA 1
ATOM 1468 C C . LEU A 1 179 ? -17.598 10.465 3.199 1.00 76.25 179 LEU A C 1
ATOM 1470 O O . LEU A 1 179 ? -18.700 10.342 3.734 1.00 76.25 179 LEU A O 1
ATOM 1474 N N . ASN A 1 180 ? -17.452 11.007 1.989 1.00 79.56 180 ASN A N 1
ATOM 1475 C CA . ASN A 1 180 ? -18.591 11.418 1.182 1.00 79.56 180 ASN A CA 1
ATOM 1476 C C . ASN A 1 180 ? -19.420 10.208 0.732 1.00 79.56 180 ASN A C 1
ATOM 1478 O O . ASN A 1 180 ? -20.644 10.274 0.765 1.00 79.56 180 ASN A O 1
ATOM 1482 N N . GLU A 1 181 ? -18.772 9.098 0.384 1.00 74.62 181 GLU A N 1
ATOM 1483 C CA . GLU A 1 181 ? -19.446 7.843 0.041 1.00 74.62 181 GLU A CA 1
ATOM 1484 C C . GLU A 1 181 ? -20.250 7.299 1.223 1.00 74.62 181 GLU A C 1
ATOM 1486 O O . GLU A 1 181 ? -21.444 7.047 1.067 1.00 74.62 181 GLU A O 1
ATOM 1491 N N . ILE A 1 182 ? -19.659 7.247 2.422 1.00 72.38 182 ILE A N 1
ATOM 1492 C CA . ILE A 1 182 ? -20.372 6.882 3.655 1.00 72.38 182 ILE A CA 1
ATOM 1493 C C . ILE A 1 182 ? -21.566 7.804 3.902 1.00 72.38 182 ILE A C 1
ATOM 1495 O O . ILE A 1 182 ? -22.648 7.332 4.225 1.00 72.38 182 ILE A O 1
ATOM 1499 N N . LYS A 1 183 ? -21.398 9.120 3.726 1.00 76.62 183 LYS A N 1
ATOM 1500 C CA . LYS A 1 183 ? -22.495 10.083 3.894 1.00 76.62 183 LYS A CA 1
ATOM 1501 C C . LYS A 1 183 ? -23.651 9.820 2.920 1.00 76.62 183 LYS A C 1
ATOM 1503 O O . LYS A 1 183 ? -24.799 10.100 3.253 1.00 76.62 183 LYS A O 1
ATOM 1508 N N . THR A 1 184 ? -23.350 9.353 1.708 1.00 77.31 184 THR A N 1
ATOM 1509 C CA . THR A 1 184 ? -24.358 9.045 0.682 1.00 77.31 184 THR A CA 1
ATOM 1510 C C . THR A 1 184 ? -24.975 7.655 0.820 1.00 77.31 184 THR A C 1
ATOM 1512 O O . THR A 1 184 ? -26.091 7.447 0.346 1.00 77.31 184 THR A O 1
ATOM 1515 N N . GLN A 1 185 ? -24.286 6.711 1.463 1.00 68.00 185 GLN A N 1
ATOM 1516 C CA . GLN A 1 185 ? -24.811 5.379 1.743 1.00 68.00 185 GLN A CA 1
ATOM 1517 C C . GLN A 1 185 ? -25.748 5.425 2.958 1.00 68.00 185 GLN A C 1
ATOM 1519 O O . GLN A 1 185 ? -25.389 5.905 4.027 1.00 68.00 185 GLN A O 1
ATOM 1524 N N . ILE A 1 186 ? -26.979 4.939 2.777 1.00 54.94 186 ILE A N 1
ATOM 1525 C CA . ILE A 1 186 ? -28.034 4.958 3.806 1.00 54.94 186 ILE A CA 1
ATOM 1526 C C . ILE A 1 186 ? -27.792 3.872 4.874 1.00 54.94 186 ILE A C 1
ATOM 1528 O O . ILE A 1 186 ? -28.245 4.015 6.007 1.00 54.94 186 ILE A O 1
ATOM 1532 N N . GLU A 1 187 ? -27.019 2.831 4.548 1.00 56.94 187 GLU A N 1
ATOM 1533 C CA . GLU A 1 187 ? -26.658 1.746 5.461 1.00 56.94 187 GLU A CA 1
ATOM 1534 C C . GLU A 1 187 ? -25.157 1.456 5.362 1.00 56.94 187 GLU A C 1
ATOM 1536 O O . GLU A 1 187 ? -24.657 1.014 4.328 1.00 56.94 187 GLU A O 1
ATOM 1541 N N . ILE A 1 188 ? -24.432 1.720 6.449 1.00 56.91 188 ILE A N 1
ATOM 1542 C CA . ILE A 1 188 ? -23.059 1.248 6.630 1.00 56.91 188 ILE A CA 1
ATOM 1543 C C . ILE A 1 188 ? -23.179 -0.170 7.203 1.00 56.91 188 ILE A C 1
ATOM 1545 O O . ILE A 1 188 ? -23.838 -0.321 8.237 1.00 56.91 188 ILE A O 1
ATOM 1549 N N . PRO A 1 189 ? -22.576 -1.204 6.588 1.00 58.09 189 PRO A N 1
ATOM 1550 C CA . PRO A 1 189 ? -22.567 -2.541 7.172 1.00 58.09 189 PRO A CA 1
ATOM 1551 C C . PRO A 1 189 ? -22.012 -2.476 8.601 1.00 58.09 189 PRO A C 1
ATOM 1553 O O . PRO A 1 189 ? -20.994 -1.834 8.839 1.00 58.09 189 PRO A O 1
ATOM 1556 N N . THR A 1 190 ? -22.658 -3.128 9.567 1.00 53.19 190 THR A N 1
ATOM 1557 C CA . THR A 1 190 ? -22.186 -3.194 10.967 1.00 53.19 190 THR A CA 1
ATOM 1558 C C . THR A 1 190 ? -21.060 -4.210 11.181 1.00 53.19 190 THR A C 1
ATOM 1560 O O . THR A 1 190 ? -20.697 -4.513 12.312 1.00 53.19 190 THR A O 1
ATOM 1563 N N . GLU A 1 191 ? -20.501 -4.740 10.097 1.00 62.22 191 GLU A N 1
ATOM 1564 C CA . GLU A 1 191 ? -19.410 -5.710 10.101 1.00 62.22 191 GLU A CA 1
ATOM 1565 C C . GLU A 1 191 ? -18.107 -5.052 10.594 1.00 62.22 191 GLU A C 1
ATOM 1567 O O . GLU A 1 191 ? -17.829 -3.878 10.326 1.00 62.22 191 GLU A O 1
ATOM 1572 N N . GLY A 1 192 ? -17.272 -5.801 11.313 1.00 60.16 192 GLY A N 1
ATOM 1573 C CA . GLY A 1 192 ? -15.996 -5.328 11.853 1.00 60.16 192 GLY A CA 1
ATOM 1574 C C . GLY A 1 192 ? -15.049 -4.750 10.798 1.00 60.16 192 GLY A C 1
ATOM 1575 O O . GLY A 1 192 ? -14.356 -3.764 11.072 1.00 60.16 192 GLY A O 1
ATOM 1576 N N . LYS A 1 193 ? -15.069 -5.284 9.571 1.00 62.72 193 LYS A N 1
ATOM 1577 C CA . LYS A 1 193 ? -14.348 -4.704 8.422 1.00 62.72 193 LYS A CA 1
ATOM 1578 C C . LYS A 1 193 ? -14.797 -3.268 8.120 1.00 62.72 193 LYS A C 1
ATOM 1580 O O . LYS A 1 193 ? -13.954 -2.389 7.957 1.00 62.72 193 LYS A O 1
ATOM 1585 N N . ALA A 1 194 ? -16.100 -2.984 8.132 1.00 64.81 194 ALA A N 1
ATOM 1586 C CA . ALA A 1 194 ? -16.626 -1.639 7.890 1.00 64.81 194 ALA A CA 1
ATOM 1587 C C . ALA A 1 194 ? -16.233 -0.651 9.001 1.00 64.81 194 ALA A C 1
ATOM 1589 O O . ALA A 1 194 ? -15.907 0.506 8.723 1.00 64.81 194 ALA A O 1
ATOM 1590 N N . LEU A 1 195 ? -16.175 -1.113 10.253 1.00 65.06 195 LEU A N 1
ATOM 1591 C CA . LEU A 1 195 ? -15.734 -0.297 11.383 1.00 65.06 195 LEU A CA 1
ATOM 1592 C C . LEU A 1 195 ? -14.244 0.080 11.273 1.00 65.06 195 LEU A C 1
ATOM 1594 O O . LEU A 1 195 ? -13.867 1.228 11.525 1.00 65.06 195 LEU A O 1
ATOM 1598 N N . ILE A 1 196 ? -13.395 -0.841 10.804 1.00 67.38 196 ILE A N 1
ATOM 1599 C CA . ILE A 1 196 ? -12.007 -0.511 10.454 1.00 67.38 196 ILE A CA 1
ATOM 1600 C C . ILE A 1 196 ? -11.918 0.450 9.275 1.00 67.38 196 ILE A C 1
ATOM 1602 O O . ILE A 1 196 ? -11.050 1.321 9.294 1.00 67.38 196 ILE A O 1
ATOM 1606 N N . ASN A 1 197 ? -12.815 0.366 8.298 1.00 64.94 197 ASN A N 1
ATOM 1607 C CA . ASN A 1 197 ? -12.826 1.302 7.175 1.00 64.94 197 ASN A CA 1
ATOM 1608 C C . ASN A 1 197 ? -13.132 2.728 7.651 1.00 64.94 197 ASN A C 1
ATOM 1610 O O . ASN A 1 197 ? -12.470 3.675 7.229 1.00 64.94 197 ASN A O 1
ATOM 1614 N N . VAL A 1 198 ? -14.051 2.890 8.609 1.00 66.19 198 VAL A N 1
ATOM 1615 C CA . VAL A 1 198 ? -14.313 4.184 9.264 1.00 66.19 198 VAL A CA 1
ATOM 1616 C C . VAL A 1 198 ? -13.067 4.703 9.985 1.00 66.19 198 VAL A C 1
ATOM 1618 O O . VAL A 1 198 ? -12.696 5.869 9.833 1.00 66.19 198 VAL A O 1
ATOM 1621 N N . LEU A 1 199 ? -12.367 3.848 10.731 1.00 69.25 199 LEU A N 1
ATOM 1622 C CA . LEU A 1 199 ? -11.124 4.251 11.391 1.00 69.25 199 LEU A CA 1
ATOM 1623 C C . LEU A 1 199 ? -9.987 4.538 10.401 1.00 69.25 199 LEU A C 1
ATOM 1625 O O . LEU A 1 199 ? -9.165 5.419 10.651 1.00 69.25 199 LEU A O 1
ATOM 1629 N N . PHE A 1 200 ? -9.949 3.849 9.263 1.00 69.31 200 PHE A N 1
ATOM 1630 C CA . PHE A 1 200 ? -9.021 4.136 8.177 1.00 69.31 200 PHE A CA 1
ATOM 1631 C C . PHE A 1 200 ? -9.289 5.516 7.563 1.00 69.31 200 PHE A C 1
ATOM 1633 O O . PHE A 1 200 ? -8.349 6.263 7.304 1.00 69.31 200 PHE A O 1
ATOM 1640 N N . ILE A 1 201 ? -10.553 5.919 7.410 1.00 69.94 201 ILE A N 1
ATOM 1641 C CA . ILE A 1 201 ? -10.903 7.277 6.965 1.00 69.94 201 ILE A CA 1
ATOM 1642 C C . ILE A 1 201 ? -10.347 8.318 7.932 1.00 69.94 201 ILE A C 1
ATOM 1644 O O . ILE A 1 201 ? -9.725 9.283 7.497 1.00 69.94 201 ILE A O 1
ATOM 1648 N N . ILE A 1 202 ? -10.506 8.113 9.242 1.00 70.19 202 ILE A N 1
ATOM 1649 C CA . ILE A 1 202 ? -9.917 8.994 10.265 1.00 70.19 202 ILE A CA 1
ATOM 1650 C C . ILE A 1 202 ? -8.387 9.006 10.128 1.00 70.19 202 ILE A C 1
ATOM 1652 O O . ILE A 1 202 ? -7.746 10.059 10.188 1.00 70.19 202 ILE A O 1
ATOM 1656 N N . GLN A 1 203 ? -7.800 7.843 9.853 1.00 74.12 203 GLN A N 1
ATOM 1657 C CA . GLN A 1 203 ? -6.372 7.676 9.643 1.00 74.12 203 GLN A CA 1
ATOM 1658 C C . GLN A 1 203 ? -5.846 8.438 8.419 1.00 74.12 203 GLN A C 1
ATOM 1660 O O . GLN A 1 203 ? -4.712 8.923 8.461 1.00 74.12 203 GLN A O 1
ATOM 1665 N N . CYS A 1 204 ? -6.648 8.614 7.365 1.00 71.50 204 CYS A N 1
ATOM 1666 C CA . CYS A 1 204 ? -6.267 9.387 6.184 1.00 71.50 204 CYS A CA 1
ATOM 1667 C C . CYS A 1 204 ? -5.908 10.849 6.502 1.00 71.50 204 CYS A C 1
ATOM 1669 O O . CYS A 1 204 ? -5.170 11.478 5.738 1.00 71.50 204 CYS A O 1
ATOM 1671 N N . PHE A 1 205 ? -6.398 11.387 7.620 1.00 69.69 205 PHE A N 1
ATOM 1672 C CA . PHE A 1 205 ? -6.095 12.744 8.078 1.00 69.69 205 PHE A CA 1
ATOM 1673 C C . PHE A 1 205 ? -4.862 12.813 8.988 1.00 69.69 205 PHE A C 1
ATOM 1675 O O . PHE A 1 205 ? -4.397 13.907 9.309 1.00 69.69 205 PHE A O 1
ATOM 1682 N N . HIS A 1 206 ? -4.297 11.668 9.377 1.00 69.56 206 HIS A N 1
ATOM 1683 C CA . HIS A 1 206 ? -3.091 11.614 10.188 1.00 69.56 206 HIS A CA 1
ATOM 1684 C C . HIS A 1 206 ? -1.824 11.771 9.322 1.00 69.56 206 HIS A C 1
ATOM 1686 O O . HIS A 1 206 ? -1.709 11.120 8.277 1.00 69.56 206 HIS A O 1
ATOM 1692 N N . PRO A 1 207 ? -0.807 12.529 9.777 1.00 60.09 207 PRO A N 1
ATOM 1693 C CA . PRO A 1 207 ? 0.414 12.806 9.012 1.00 60.09 207 PRO A CA 1
ATOM 1694 C C . PRO A 1 207 ? 1.207 11.578 8.531 1.00 60.09 207 PRO A C 1
ATOM 1696 O O . PRO A 1 207 ? 1.935 11.683 7.542 1.00 60.09 207 PRO A O 1
ATOM 1699 N N . HIS A 1 208 ? 1.061 10.443 9.220 1.00 60.56 208 HIS A N 1
ATOM 1700 C CA . HIS A 1 208 ? 1.713 9.156 8.924 1.00 60.56 208 HIS A CA 1
ATOM 1701 C C . HIS A 1 208 ? 0.710 8.026 8.642 1.00 60.56 208 HIS A C 1
ATOM 1703 O O . HIS A 1 208 ? 1.069 6.853 8.597 1.00 60.56 208 HIS A O 1
ATOM 1709 N N . GLY A 1 209 ? -0.573 8.361 8.506 1.00 56.38 209 GLY A N 1
ATOM 1710 C CA . GLY A 1 209 ? -1.640 7.379 8.619 1.00 56.38 209 GLY A CA 1
ATOM 1711 C C . GLY A 1 209 ? -1.798 6.396 7.471 1.00 56.38 209 GLY A C 1
ATOM 1712 O O . GLY A 1 209 ? -2.252 5.281 7.690 1.00 56.38 209 GLY A O 1
ATOM 1713 N N . ILE A 1 210 ? -1.366 6.756 6.267 1.00 56.72 210 ILE A N 1
ATOM 1714 C CA . ILE A 1 210 ? -1.493 5.874 5.092 1.00 56.72 210 ILE A CA 1
ATOM 1715 C C . ILE A 1 210 ? -0.618 4.631 5.211 1.00 56.72 210 ILE A C 1
ATOM 1717 O O . ILE A 1 210 ? -0.898 3.608 4.593 1.00 56.72 210 ILE A O 1
ATOM 1721 N N . PHE A 1 211 ? 0.437 4.693 6.026 1.00 54.44 211 PHE A N 1
ATOM 1722 C CA . PHE A 1 211 ? 1.359 3.573 6.206 1.00 54.44 211 PHE A CA 1
ATOM 1723 C C . PHE A 1 211 ? 0.819 2.506 7.155 1.00 54.44 211 PHE A C 1
ATOM 1725 O O . PHE A 1 211 ? 1.545 1.572 7.500 1.00 54.44 211 PHE A O 1
ATOM 1732 N N . LEU A 1 212 ? -0.450 2.613 7.558 1.00 54.88 212 LEU A N 1
ATOM 1733 C CA . LEU A 1 212 ? -1.108 1.568 8.310 1.00 54.88 212 LEU A CA 1
ATOM 1734 C C . LEU A 1 212 ? -1.116 0.271 7.498 1.00 54.88 212 LEU A C 1
ATOM 1736 O O . LEU A 1 212 ? -1.768 0.152 6.460 1.00 54.88 212 LEU A O 1
ATOM 1740 N N . SER A 1 213 ? -0.387 -0.723 7.995 1.00 56.12 213 SER A N 1
ATOM 1741 C CA . SER A 1 213 ? -0.483 -2.083 7.490 1.00 56.12 213 SER A CA 1
ATOM 1742 C C . SER A 1 213 ? -1.807 -2.676 7.965 1.00 56.12 213 SER A C 1
ATOM 1744 O O . SER A 1 213 ? -1.829 -3.372 8.974 1.00 56.12 213 SER A O 1
ATOM 1746 N N . LEU A 1 214 ? -2.901 -2.484 7.218 1.00 57.66 214 LEU A N 1
ATOM 1747 C CA . LEU A 1 214 ? -4.038 -3.423 7.277 1.00 57.66 214 LEU A CA 1
ATOM 1748 C C . LEU A 1 214 ? -3.541 -4.874 7.107 1.00 57.66 214 LEU A C 1
ATOM 1750 O O . LEU A 1 214 ? -4.055 -5.806 7.710 1.00 57.66 214 LEU A O 1
ATOM 1754 N N . ASN A 1 215 ? -2.415 -5.040 6.419 1.00 59.44 215 ASN A N 1
ATOM 1755 C CA . ASN A 1 215 ? -1.618 -6.262 6.301 1.00 59.44 215 ASN A CA 1
ATOM 1756 C C . ASN A 1 215 ? -1.152 -6.818 7.642 1.00 59.44 215 ASN A C 1
ATOM 1758 O O . ASN A 1 215 ? -0.928 -8.015 7.755 1.00 59.44 215 ASN A O 1
ATOM 1762 N N . ARG A 1 216 ? -0.939 -5.963 8.647 1.00 73.25 216 ARG A N 1
ATOM 1763 C CA . ARG A 1 216 ? -0.561 -6.395 9.990 1.00 73.25 216 ARG A CA 1
ATOM 1764 C C . ARG A 1 216 ? -1.759 -7.017 10.691 1.00 73.25 216 ARG A C 1
ATOM 1766 O O . ARG A 1 216 ? -1.586 -8.044 11.326 1.00 73.25 216 ARG A O 1
ATOM 1773 N N . LEU A 1 217 ? -2.965 -6.473 10.524 1.00 76.56 217 LEU A N 1
ATOM 1774 C CA . LEU A 1 217 ? -4.176 -7.150 11.005 1.00 76.56 217 LEU A CA 1
ATOM 1775 C C . LEU A 1 217 ? -4.410 -8.451 10.263 1.00 76.56 217 LEU A C 1
ATOM 1777 O O . LEU A 1 217 ? -4.619 -9.471 10.906 1.00 76.56 217 LEU A O 1
ATOM 1781 N N . HIS A 1 218 ? -4.274 -8.437 8.940 1.00 75.12 218 HIS A N 1
ATOM 1782 C CA . HIS A 1 218 ? -4.364 -9.651 8.144 1.00 75.12 218 HIS A CA 1
ATOM 1783 C C . HIS A 1 218 ? -3.341 -10.697 8.579 1.00 75.12 218 HIS A C 1
ATOM 1785 O O . HIS A 1 218 ? -3.693 -11.845 8.787 1.00 75.12 218 HIS A O 1
ATOM 1791 N N . SER A 1 219 ? -2.076 -10.324 8.781 1.00 79.00 219 SER A N 1
ATOM 1792 C CA . SER A 1 219 ? -1.039 -11.269 9.198 1.00 79.00 219 SER A CA 1
ATOM 1793 C C . SER A 1 219 ? -1.241 -11.765 10.629 1.00 79.00 219 SER A C 1
ATOM 1795 O O . SER A 1 219 ? -0.872 -12.896 10.942 1.00 79.00 219 SER A O 1
ATOM 1797 N N . ILE A 1 220 ? -1.844 -10.958 11.508 1.00 86.06 220 ILE A N 1
ATOM 1798 C CA . ILE A 1 220 ? -2.317 -11.411 12.821 1.00 86.06 220 ILE A CA 1
ATOM 1799 C C . ILE A 1 220 ? -3.463 -12.420 12.644 1.00 86.06 220 ILE A C 1
ATOM 1801 O O . ILE A 1 220 ? -3.379 -13.511 13.201 1.00 86.06 220 ILE A O 1
ATOM 1805 N N . GLY A 1 221 ? -4.475 -12.104 11.833 1.00 85.25 221 GLY A N 1
ATOM 1806 C CA . GLY A 1 221 ? -5.606 -12.986 11.528 1.00 85.25 221 GLY A CA 1
ATOM 1807 C C . GLY A 1 221 ? -5.165 -14.313 10.912 1.00 85.25 221 GLY A C 1
ATOM 1808 O O . GLY A 1 221 ? -5.502 -15.377 11.413 1.00 85.25 221 GLY A O 1
ATOM 1809 N N . GLN A 1 222 ? -4.298 -14.279 9.902 1.00 85.06 222 GLN A N 1
ATOM 1810 C CA . GLN A 1 222 ? -3.729 -15.476 9.285 1.00 85.06 222 GLN A CA 1
ATOM 1811 C C . GLN A 1 222 ? -2.912 -16.303 10.281 1.00 85.06 222 GLN A C 1
ATOM 1813 O O . GLN A 1 222 ? -2.984 -17.528 10.254 1.00 85.06 222 GLN A O 1
ATOM 1818 N N . ARG A 1 223 ? -2.156 -15.681 11.198 1.00 88.81 223 ARG A N 1
ATOM 1819 C CA . ARG A 1 223 ? -1.477 -16.424 12.274 1.00 88.81 223 ARG A CA 1
ATOM 1820 C C . ARG A 1 223 ? -2.467 -17.097 13.224 1.00 88.81 223 ARG A C 1
ATOM 1822 O O . ARG A 1 223 ? -2.197 -18.215 13.643 1.00 88.81 223 ARG A O 1
ATOM 1829 N N . LEU A 1 224 ? -3.585 -16.441 13.538 1.00 88.56 224 LEU A N 1
ATOM 1830 C CA . LEU A 1 224 ? -4.647 -17.006 14.374 1.00 88.56 224 LEU A CA 1
ATOM 1831 C C . LEU A 1 224 ? -5.327 -18.198 13.693 1.00 88.56 224 LEU A C 1
ATOM 1833 O O . LEU A 1 224 ? -5.475 -19.239 14.318 1.00 88.56 224 LEU A O 1
ATOM 1837 N N . ILE A 1 225 ? -5.683 -18.081 12.413 1.00 86.25 225 ILE A N 1
ATOM 1838 C CA . ILE A 1 225 ? -6.342 -19.154 11.648 1.00 86.25 225 ILE A CA 1
ATOM 1839 C C . ILE A 1 225 ? -5.411 -20.354 11.452 1.00 86.25 225 ILE A C 1
ATOM 1841 O O . ILE A 1 225 ? -5.842 -21.500 11.564 1.00 86.25 225 ILE A O 1
ATOM 1845 N N . ASN A 1 226 ? -4.130 -20.095 11.176 1.00 86.00 226 ASN A N 1
ATOM 1846 C CA . ASN A 1 226 ? -3.122 -21.140 10.994 1.00 86.00 226 ASN A CA 1
ATOM 1847 C C . ASN A 1 226 ? -2.672 -21.784 12.315 1.00 86.00 226 ASN A C 1
ATOM 1849 O O . ASN A 1 226 ? -1.932 -22.773 12.292 1.00 86.00 226 ASN A O 1
ATOM 1853 N N . ASP A 1 227 ? -3.103 -21.258 13.465 1.00 86.31 227 ASP A N 1
ATOM 1854 C CA . ASP A 1 227 ? -2.936 -21.948 14.735 1.00 86.31 227 ASP A CA 1
ATOM 1855 C C . ASP A 1 227 ? -3.797 -23.218 14.721 1.00 86.31 227 ASP A C 1
ATOM 1857 O O . ASP A 1 227 ? -5.026 -23.176 14.624 1.00 86.31 227 ASP A O 1
ATOM 1861 N N . ARG A 1 228 ? -3.136 -24.377 14.825 1.00 77.12 228 ARG A N 1
ATOM 1862 C CA . ARG A 1 228 ? -3.776 -25.701 14.762 1.00 77.12 228 ARG A CA 1
ATOM 1863 C C . ARG A 1 228 ? -4.909 -25.853 15.771 1.00 77.12 228 ARG A C 1
ATOM 1865 O O . ARG A 1 228 ? -5.828 -26.633 15.534 1.00 77.12 228 ARG A O 1
ATOM 1872 N N . LEU A 1 229 ? -4.843 -25.129 16.886 1.00 81.62 229 LEU A N 1
ATOM 1873 C CA . LEU A 1 229 ? -5.852 -25.195 17.931 1.00 81.62 229 LEU A CA 1
ATOM 1874 C C . LEU A 1 229 ? -7.097 -24.379 17.581 1.00 81.62 229 LEU A C 1
ATOM 1876 O O . LEU A 1 229 ? -8.188 -24.778 17.982 1.00 81.62 229 LEU A O 1
ATOM 1880 N N . PHE A 1 230 ? -6.978 -23.310 16.785 1.00 87.12 230 PHE A N 1
ATOM 1881 C CA . PHE A 1 230 ? -8.055 -22.341 16.551 1.00 87.12 230 PHE A CA 1
ATOM 1882 C C . PHE A 1 230 ? -9.349 -22.995 16.067 1.00 87.12 230 PHE A C 1
ATOM 1884 O O . PHE A 1 230 ? -10.429 -22.690 16.569 1.00 87.12 230 PHE A O 1
ATOM 1891 N N . SER A 1 231 ? -9.247 -23.951 15.142 1.00 85.00 231 SER A N 1
ATOM 1892 C CA . SER A 1 231 ? -10.410 -24.655 14.583 1.00 85.00 231 SER A CA 1
ATOM 1893 C C . SER A 1 231 ? -11.182 -25.468 15.628 1.00 85.00 231 SER A C 1
ATOM 1895 O O . SER A 1 231 ? -12.399 -25.596 15.521 1.00 85.00 231 SER A O 1
ATOM 1897 N N . SER A 1 232 ? -10.486 -25.988 16.642 1.00 88.25 232 SER A N 1
ATOM 1898 C CA . SER A 1 232 ? -11.056 -26.840 17.695 1.00 88.25 232 SER A CA 1
ATOM 1899 C C . SER A 1 232 ? -11.616 -26.074 18.898 1.00 88.25 232 SER A C 1
ATOM 1901 O O . SER A 1 232 ? -12.301 -26.669 19.726 1.00 88.25 232 SER A O 1
ATOM 1903 N N . LEU A 1 233 ? -11.343 -24.769 18.996 1.00 91.44 233 LEU A N 1
ATOM 1904 C CA . LEU A 1 233 ? -11.772 -23.935 20.117 1.00 91.44 233 LEU A CA 1
ATOM 1905 C C . LEU A 1 233 ? -13.260 -23.564 20.034 1.00 91.44 233 LEU A C 1
ATOM 1907 O O . LEU A 1 233 ? -13.814 -23.318 18.955 1.00 91.44 233 LEU A O 1
ATOM 1911 N N . THR A 1 234 ? -13.891 -23.431 21.198 1.00 92.44 234 THR A N 1
ATOM 1912 C CA . THR A 1 234 ? -15.216 -22.817 21.343 1.00 92.44 234 THR A CA 1
ATOM 1913 C C . THR A 1 234 ? -15.175 -21.329 20.988 1.00 92.44 234 THR A C 1
ATOM 1915 O O . THR A 1 234 ? -14.118 -20.697 20.978 1.00 92.44 234 THR A O 1
ATOM 1918 N N . LEU A 1 235 ? -16.338 -20.721 20.728 1.00 91.25 235 LEU A N 1
ATOM 1919 C CA . LEU A 1 235 ? -16.422 -19.285 20.433 1.00 91.25 235 LEU A CA 1
ATOM 1920 C C . LEU A 1 235 ? -15.782 -18.426 21.537 1.00 91.25 235 LEU A C 1
ATOM 1922 O O . LEU A 1 235 ? -15.040 -17.494 21.241 1.00 91.25 235 LEU A O 1
ATOM 1926 N N . HIS A 1 236 ? -16.034 -18.760 22.806 1.00 91.50 236 HIS A N 1
ATOM 1927 C CA . HIS A 1 236 ? -15.471 -18.023 23.935 1.00 91.50 236 HIS A CA 1
ATOM 1928 C C . HIS A 1 236 ? -13.939 -18.100 23.957 1.00 91.50 236 HIS A C 1
ATOM 1930 O O . HIS A 1 236 ? -13.269 -17.079 24.105 1.00 91.50 236 HIS A O 1
ATOM 1936 N N . GLU A 1 237 ? -13.382 -19.292 23.746 1.00 93.25 237 GLU A N 1
ATOM 1937 C CA . GLU A 1 237 ? -11.934 -19.508 23.692 1.00 93.25 237 GLU A CA 1
ATOM 1938 C C . GLU A 1 237 ? -11.296 -18.812 22.484 1.00 93.25 237 GLU A C 1
ATOM 1940 O O . GLU A 1 237 ? -10.223 -18.226 22.616 1.00 93.25 237 GLU A O 1
ATOM 1945 N N . LYS A 1 238 ? -11.973 -18.786 21.327 1.00 93.00 238 LYS A N 1
ATOM 1946 C CA . LYS A 1 238 ? -11.532 -18.012 20.155 1.00 93.00 238 LYS A CA 1
ATOM 1947 C C . LYS A 1 238 ? -11.451 -16.521 20.474 1.00 93.00 238 LYS A C 1
ATOM 1949 O O . LYS A 1 238 ? -10.430 -15.893 20.200 1.00 93.00 238 LYS A O 1
ATOM 1954 N N . CYS A 1 239 ? -12.476 -15.959 21.117 1.00 92.25 239 CYS A N 1
ATOM 1955 C CA . CYS A 1 239 ? -12.464 -14.559 21.545 1.00 92.25 239 CYS A CA 1
ATOM 1956 C C . CYS A 1 239 ? -11.334 -14.274 22.546 1.00 92.25 239 CYS A C 1
ATOM 1958 O O . CYS A 1 239 ? -10.625 -13.274 22.413 1.00 92.25 239 CYS A O 1
ATOM 1960 N N . GLN A 1 240 ? -11.114 -15.161 23.522 1.00 92.94 240 GLN A N 1
ATOM 1961 C CA . GLN A 1 240 ? -10.003 -15.032 24.469 1.00 92.94 240 GLN A CA 1
ATOM 1962 C C . GLN A 1 240 ? -8.636 -15.099 23.777 1.00 92.94 240 GLN A C 1
ATOM 1964 O O . GLN A 1 240 ? -7.731 -14.333 24.125 1.00 92.94 240 GLN A O 1
ATOM 1969 N N . LEU A 1 241 ? -8.478 -15.975 22.783 1.00 92.88 241 LEU A N 1
ATOM 1970 C CA . LEU A 1 241 ? -7.252 -16.100 22.002 1.00 92.88 241 LEU A CA 1
ATOM 1971 C C . LEU A 1 241 ? -6.982 -14.839 21.168 1.00 92.88 241 LEU A C 1
ATOM 1973 O O . LEU A 1 241 ? -5.844 -14.360 21.153 1.00 92.88 241 LEU A O 1
ATOM 1977 N N . ILE A 1 242 ? -8.016 -14.255 20.552 1.00 92.69 242 ILE A N 1
ATOM 1978 C CA . ILE A 1 242 ? -7.915 -12.971 19.841 1.00 92.69 242 ILE A CA 1
ATOM 1979 C C . ILE A 1 242 ? -7.455 -11.876 20.807 1.00 92.69 242 ILE A C 1
ATOM 1981 O O . ILE A 1 242 ? -6.447 -11.225 20.545 1.00 92.69 242 ILE A O 1
ATOM 1985 N N . ILE A 1 243 ? -8.108 -11.720 21.964 1.00 92.19 243 ILE A N 1
ATOM 1986 C CA . ILE A 1 243 ? -7.733 -10.713 22.974 1.00 92.19 243 ILE A CA 1
ATOM 1987 C C . ILE A 1 243 ? -6.294 -10.922 23.462 1.00 92.19 243 ILE A C 1
ATOM 1989 O O . ILE A 1 243 ? -5.525 -9.969 23.597 1.00 92.19 243 ILE A O 1
ATOM 1993 N N . THR A 1 244 ? -5.902 -12.168 23.723 1.00 92.44 244 THR A N 1
ATOM 1994 C CA . THR A 1 244 ? -4.544 -12.498 24.177 1.00 92.44 244 THR A CA 1
ATOM 1995 C C . THR A 1 244 ? -3.508 -12.152 23.111 1.00 92.44 244 THR A C 1
ATOM 1997 O O . THR A 1 244 ? -2.441 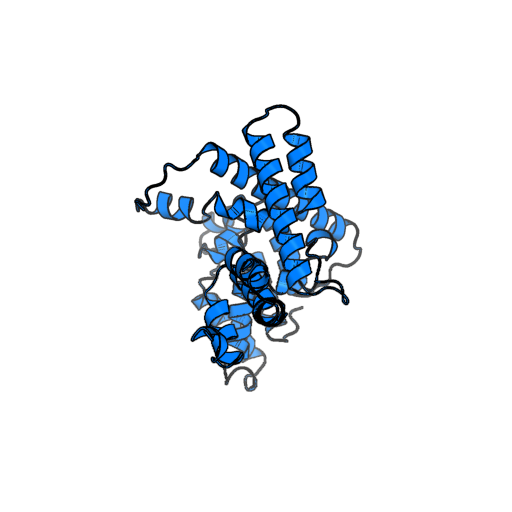-11.629 23.427 1.00 92.44 244 THR A O 1
ATOM 2000 N N . THR A 1 245 ? -3.831 -12.391 21.844 1.00 92.44 245 THR A N 1
ATOM 2001 C CA . THR A 1 245 ? -2.977 -12.035 2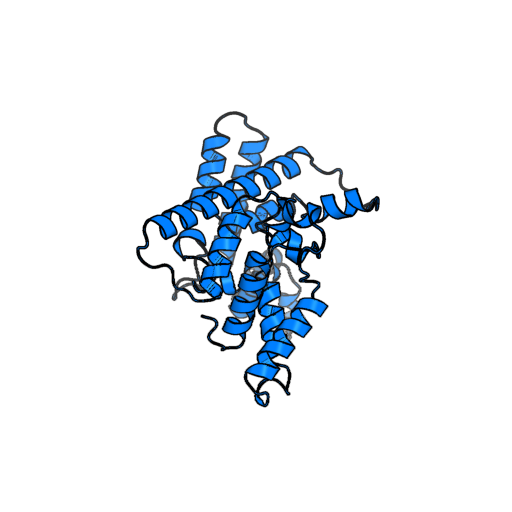0.707 1.00 92.44 245 THR A CA 1
ATOM 2002 C C . THR A 1 245 ? -2.904 -10.524 20.514 1.00 92.44 245 THR A C 1
ATOM 2004 O O . THR A 1 245 ? -1.811 -9.996 20.345 1.00 92.44 245 THR A O 1
ATOM 2007 N N . MET A 1 246 ? -4.022 -9.804 20.651 1.00 91.38 246 MET A N 1
ATOM 2008 C CA . MET A 1 246 ? -4.042 -8.339 20.626 1.00 91.38 246 MET A CA 1
ATOM 2009 C C . MET A 1 246 ? -3.121 -7.739 21.695 1.00 91.38 246 MET A C 1
ATOM 2011 O O . MET A 1 246 ? -2.328 -6.851 21.395 1.00 91.38 246 MET A O 1
ATOM 2015 N N . LYS A 1 247 ? -3.156 -8.274 22.923 1.00 90.88 247 LYS A N 1
ATOM 2016 C CA . LYS A 1 247 ? -2.246 -7.854 24.002 1.00 90.88 247 LYS A CA 1
ATOM 2017 C C . LYS A 1 247 ? -0.780 -8.133 23.666 1.00 90.88 247 LYS A C 1
ATOM 2019 O O . LYS A 1 247 ? 0.058 -7.270 23.897 1.00 90.88 247 LYS A O 1
ATOM 2024 N N . LYS A 1 248 ? -0.466 -9.306 23.097 1.00 90.94 248 LYS A N 1
ATOM 2025 C CA . LYS A 1 248 ? 0.899 -9.650 22.641 1.00 90.94 248 LYS A CA 1
ATOM 2026 C C . LYS A 1 248 ? 1.402 -8.714 21.538 1.00 90.94 248 LYS A C 1
ATOM 2028 O O . LYS A 1 248 ? 2.594 -8.452 21.460 1.00 90.94 248 LYS A O 1
ATOM 2033 N N . GLU A 1 249 ? 0.496 -8.207 20.708 1.00 88.50 249 GLU A N 1
ATOM 2034 C CA . GLU A 1 249 ? 0.781 -7.235 19.647 1.00 88.50 249 GLU A CA 1
ATOM 2035 C C . GLU A 1 249 ? 0.808 -5.774 20.141 1.00 88.50 249 GLU A C 1
ATOM 2037 O O . GLU A 1 249 ? 0.965 -4.860 19.330 1.00 88.50 249 GLU A O 1
ATOM 2042 N N . ASN A 1 250 ? 0.719 -5.557 21.462 1.00 88.06 250 ASN A N 1
ATOM 2043 C CA . ASN A 1 250 ? 0.689 -4.259 22.148 1.00 88.06 250 ASN A CA 1
ATOM 2044 C C . ASN A 1 250 ? -0.544 -3.390 21.852 1.00 88.06 250 ASN A C 1
ATOM 2046 O O . ASN A 1 250 ? -0.499 -2.171 22.011 1.00 88.06 250 ASN A O 1
ATOM 2050 N N . PHE A 1 251 ? -1.675 -3.995 21.487 1.00 88.38 251 PHE A N 1
ATOM 2051 C CA . PHE A 1 251 ? -2.955 -3.288 21.458 1.00 88.38 251 PHE A CA 1
ATOM 2052 C C . PHE A 1 251 ? -3.519 -3.194 22.877 1.00 88.38 251 PHE A C 1
ATOM 2054 O O . PHE A 1 251 ? -4.197 -4.103 23.363 1.00 88.38 251 PHE A O 1
ATOM 2061 N N . LEU A 1 252 ? -3.185 -2.098 23.559 1.00 88.56 252 LEU A N 1
ATOM 2062 C CA . LEU A 1 252 ? -3.501 -1.875 24.967 1.00 88.56 252 LEU A CA 1
ATOM 2063 C C . LEU A 1 252 ? -4.503 -0.723 25.148 1.00 88.56 252 LEU A C 1
ATOM 2065 O O . LEU A 1 252 ? -4.473 0.245 24.384 1.00 88.56 252 LEU A O 1
ATOM 2069 N N . PRO A 1 253 ? -5.393 -0.803 26.152 1.00 87.88 253 PRO A N 1
ATOM 2070 C CA . PRO A 1 253 ? -6.308 0.287 26.466 1.00 87.88 253 PRO A CA 1
ATOM 2071 C C . PRO A 1 253 ? -5.567 1.456 27.114 1.00 87.88 253 PRO A C 1
ATOM 2073 O O . PRO A 1 253 ? -4.645 1.251 27.903 1.00 87.88 253 PRO A O 1
ATOM 2076 N N . ALA A 1 254 ? -6.022 2.675 26.826 1.00 86.06 254 ALA A N 1
ATOM 2077 C CA . ALA A 1 254 ? -5.686 3.850 27.622 1.00 86.06 254 ALA A CA 1
ATOM 2078 C C . ALA A 1 254 ? -6.116 3.613 29.080 1.00 86.06 254 ALA A C 1
ATOM 2080 O O . ALA A 1 254 ? -7.267 3.269 29.355 1.00 86.06 254 ALA A O 1
ATOM 2081 N N . SER A 1 255 ? -5.168 3.749 30.001 1.00 79.50 255 SER A N 1
ATOM 2082 C CA . SER A 1 255 ? -5.306 3.369 31.409 1.00 79.50 255 SER A CA 1
ATOM 2083 C C . SER A 1 255 ? -5.359 4.577 32.343 1.00 79.50 255 SER A C 1
ATOM 2085 O O . SER A 1 255 ? -6.024 4.526 33.378 1.00 79.50 255 SER A O 1
ATOM 2087 N N . ALA A 1 256 ? -4.718 5.686 31.963 1.00 79.31 256 ALA A N 1
ATOM 2088 C CA . ALA A 1 256 ? -4.764 6.943 32.701 1.00 79.31 256 ALA A CA 1
ATOM 2089 C C . ALA A 1 256 ? -5.782 7.929 32.101 1.00 79.31 256 ALA A C 1
ATOM 2091 O O . ALA A 1 256 ? -5.996 7.969 30.889 1.00 79.31 256 ALA A O 1
ATOM 2092 N N . SER A 1 257 ? -6.357 8.802 32.939 1.00 72.50 257 SER A N 1
ATOM 2093 C CA . SER A 1 257 ? -7.307 9.838 32.495 1.00 72.50 257 SER A CA 1
ATOM 2094 C C . SER A 1 257 ? -6.730 10.736 31.400 1.00 72.50 257 SER A C 1
ATOM 2096 O O . SER A 1 257 ? -7.447 11.129 30.489 1.00 72.50 257 SER A O 1
ATOM 2098 N N . ASN A 1 258 ? -5.429 11.031 31.462 1.00 78.94 258 ASN A N 1
ATOM 2099 C CA . ASN A 1 258 ? -4.758 11.896 30.493 1.00 78.94 258 ASN A CA 1
ATOM 2100 C C . ASN A 1 258 ? -4.532 11.201 29.142 1.00 78.94 258 ASN A C 1
ATOM 2102 O O . ASN A 1 258 ? -4.540 11.869 28.116 1.00 78.94 258 ASN A O 1
ATOM 2106 N N . GLU A 1 259 ? -4.385 9.873 29.126 1.00 80.50 259 GLU A N 1
ATOM 2107 C CA . GLU A 1 259 ? -4.223 9.091 27.892 1.00 80.50 259 GLU A CA 1
ATOM 2108 C C . GLU A 1 259 ? -5.525 9.038 27.085 1.00 80.50 259 GLU A C 1
ATOM 2110 O O . GLU A 1 259 ? -5.488 8.953 25.861 1.00 80.50 259 GLU A O 1
ATOM 2115 N N . TYR A 1 260 ? -6.681 9.116 27.749 1.00 78.62 260 TYR A N 1
ATOM 2116 C CA . TYR A 1 260 ? -7.980 9.120 27.073 1.00 78.62 260 TYR A CA 1
ATOM 2117 C C . TYR A 1 260 ? -8.205 10.386 26.230 1.00 78.62 260 TYR A C 1
ATOM 2119 O O . TYR A 1 260 ? -8.822 10.320 25.170 1.00 78.62 260 TYR A O 1
ATOM 2127 N N . TYR A 1 261 ? -7.702 11.534 26.694 1.00 81.31 261 TYR A N 1
ATOM 2128 C CA . TYR A 1 261 ? -7.850 12.822 26.006 1.00 81.31 261 TYR A CA 1
ATOM 2129 C C . TYR A 1 261 ? -6.721 13.125 25.017 1.00 81.31 261 TYR A C 1
ATOM 2131 O O . TYR A 1 261 ? -6.785 14.137 24.317 1.00 81.31 261 TYR A O 1
ATOM 2139 N N . ASP A 1 262 ? -5.697 12.272 24.942 1.00 82.38 262 ASP A N 1
ATOM 2140 C CA . ASP A 1 262 ? -4.674 12.396 23.912 1.00 82.38 262 ASP A CA 1
ATOM 2141 C C . ASP A 1 262 ? -5.278 12.019 22.553 1.00 82.38 262 ASP A C 1
ATOM 2143 O O . ASP A 1 262 ? -5.634 10.867 22.285 1.00 82.38 262 ASP A O 1
ATOM 2147 N N . LEU A 1 263 ? -5.397 13.018 21.680 1.00 79.62 263 LEU A N 1
ATOM 2148 C CA . LEU A 1 263 ? -5.952 12.858 20.343 1.00 79.62 263 LEU A CA 1
ATOM 2149 C C . LEU A 1 263 ? -5.170 11.819 19.527 1.00 79.62 263 LEU A C 1
ATOM 2151 O O . LEU A 1 263 ? -5.768 11.113 18.715 1.00 79.62 263 LEU A O 1
ATOM 2155 N N . GLU A 1 264 ? -3.860 11.672 19.760 1.00 78.88 264 GLU A N 1
ATOM 2156 C CA . GLU A 1 264 ? -3.051 10.683 19.047 1.00 78.88 264 GLU A CA 1
ATOM 2157 C C . GLU A 1 264 ? -3.534 9.251 19.296 1.00 78.88 264 GLU A C 1
ATOM 2159 O O . GLU A 1 264 ? -3.486 8.427 18.381 1.00 78.88 264 GLU A O 1
ATOM 2164 N N . ASN A 1 265 ? -4.080 8.972 20.482 1.00 80.38 265 ASN A N 1
ATOM 2165 C CA . ASN A 1 265 ? -4.580 7.653 20.873 1.00 80.38 265 ASN A CA 1
ATOM 2166 C C . ASN A 1 265 ? -5.900 7.277 20.178 1.00 80.38 265 ASN A C 1
ATOM 2168 O O . ASN A 1 265 ? -6.336 6.126 20.267 1.00 80.38 265 ASN A O 1
ATOM 2172 N N . SER A 1 266 ? -6.523 8.220 19.461 1.00 77.56 266 SER A N 1
ATOM 2173 C CA . SER A 1 266 ? -7.705 7.981 18.621 1.00 77.56 266 SER A CA 1
ATOM 2174 C C . SER A 1 266 ? -7.352 7.455 17.225 1.00 77.56 266 SER A C 1
ATOM 2176 O O . SER A 1 266 ? -8.223 6.933 16.532 1.00 77.56 266 SER A O 1
ATOM 2178 N N . PHE A 1 267 ? -6.091 7.573 16.797 1.00 76.56 267 PHE A N 1
ATOM 2179 C CA . PHE A 1 267 ? -5.648 7.118 15.480 1.00 76.56 267 PHE A CA 1
ATOM 2180 C C . PHE A 1 267 ? -5.083 5.701 15.543 1.00 76.56 267 PHE A C 1
ATOM 2182 O O . PHE A 1 267 ? -4.205 5.411 16.356 1.00 76.56 267 PHE A O 1
ATOM 2189 N N . LEU A 1 268 ? -5.501 4.846 14.604 1.00 76.62 268 LEU A N 1
ATOM 2190 C CA . LEU A 1 268 ? -4.961 3.495 14.453 1.00 76.62 268 LEU A CA 1
ATOM 2191 C C . LEU A 1 268 ? -3.429 3.496 14.369 1.00 76.62 268 LEU A C 1
ATOM 2193 O O . LEU A 1 268 ? -2.786 2.662 14.990 1.00 76.62 268 LEU A O 1
ATOM 2197 N N . PHE A 1 269 ? -2.814 4.431 13.645 1.00 76.12 269 PHE A N 1
ATOM 2198 C CA . PHE A 1 269 ? -1.358 4.489 13.468 1.00 76.12 269 PHE A CA 1
ATOM 2199 C C . PHE A 1 269 ? -0.606 4.483 14.794 1.00 76.12 269 PHE A C 1
ATOM 2201 O O . PHE A 1 269 ? 0.356 3.733 14.948 1.00 76.12 269 PHE A O 1
ATOM 2208 N N . SER A 1 270 ? -1.071 5.268 15.761 1.00 77.62 270 SER A N 1
ATOM 2209 C CA . SER A 1 270 ? -0.507 5.307 17.107 1.00 77.62 270 SER A CA 1
ATOM 2210 C C . SER A 1 270 ? -0.630 3.946 17.789 1.00 77.62 270 SER A C 1
ATOM 2212 O O . SER A 1 270 ? 0.356 3.425 18.311 1.00 77.62 270 SER A O 1
ATOM 2214 N N . THR A 1 271 ? -1.808 3.326 17.697 1.00 80.06 271 THR A N 1
ATOM 2215 C CA . THR A 1 271 ? -2.104 1.993 18.235 1.00 80.06 271 THR A CA 1
ATOM 2216 C C . THR A 1 271 ? -1.181 0.916 17.657 1.00 80.06 271 THR A C 1
ATOM 2218 O O . THR A 1 271 ? -0.622 0.111 18.397 1.00 80.06 271 THR A O 1
ATOM 2221 N N . PHE A 1 272 ? -0.942 0.914 16.340 1.00 78.00 272 PHE A N 1
ATOM 2222 C CA . PHE A 1 272 ? -0.002 -0.024 15.712 1.00 78.00 272 PHE A CA 1
ATOM 2223 C C . PHE A 1 272 ? 1.452 0.221 16.119 1.00 78.00 272 PHE A C 1
ATOM 2225 O O . PHE A 1 272 ? 2.252 -0.712 16.088 1.00 78.00 272 PHE A O 1
ATOM 2232 N N . ASN A 1 273 ? 1.795 1.428 16.555 1.00 77.88 273 ASN A N 1
ATOM 2233 C CA . ASN A 1 273 ? 3.118 1.744 17.087 1.00 77.88 273 ASN A CA 1
ATOM 2234 C C . ASN A 1 273 ? 3.212 1.552 18.611 1.00 77.88 273 ASN A C 1
ATOM 2236 O O . ASN A 1 273 ? 4.156 2.032 19.232 1.00 77.88 273 ASN A O 1
ATOM 2240 N N . GLY A 1 274 ? 2.258 0.829 19.209 1.00 78.81 274 GLY A N 1
ATOM 2241 C CA . GLY A 1 274 ? 2.289 0.437 20.617 1.00 78.81 274 GLY A CA 1
ATOM 2242 C C . GLY A 1 274 ? 1.828 1.521 21.586 1.00 78.81 274 GLY A C 1
ATOM 2243 O O . GLY A 1 274 ? 2.017 1.359 22.791 1.00 78.81 274 GLY A O 1
ATOM 2244 N N . LYS A 1 275 ? 1.226 2.617 21.099 1.00 83.00 275 LYS A N 1
ATOM 2245 C CA . LYS A 1 275 ? 0.564 3.568 21.994 1.00 83.00 275 LYS A CA 1
ATOM 2246 C C . LYS A 1 275 ? -0.741 2.972 22.535 1.00 83.00 275 LYS A C 1
ATOM 2248 O O . LYS A 1 275 ? -1.458 2.305 21.781 1.00 83.00 275 LYS A O 1
ATOM 2253 N N . PRO A 1 276 ? -1.080 3.236 23.810 1.00 84.38 276 PRO A N 1
ATOM 2254 C CA . PRO A 1 276 ? -2.404 2.944 24.338 1.00 84.38 276 PRO A CA 1
ATOM 2255 C C . PRO A 1 276 ? -3.480 3.610 23.480 1.00 84.38 276 PRO A C 1
ATOM 2257 O O . PRO A 1 276 ? -3.258 4.670 22.900 1.00 84.38 276 PRO A O 1
ATOM 2260 N N . THR A 1 277 ? -4.655 2.999 23.384 1.00 85.25 277 THR A N 1
ATOM 2261 C CA . THR A 1 277 ? -5.720 3.513 22.519 1.00 85.25 277 THR A CA 1
ATOM 2262 C C . THR A 1 277 ? -7.069 3.536 23.219 1.00 85.25 277 THR A C 1
ATOM 2264 O O . THR A 1 277 ? -7.289 2.878 24.240 1.00 85.25 277 THR A O 1
ATOM 2267 N N . ILE A 1 278 ? -7.980 4.328 22.668 1.00 86.19 278 ILE A N 1
ATOM 2268 C CA . ILE A 1 278 ? -9.330 4.478 23.198 1.00 86.19 278 ILE A CA 1
ATOM 2269 C C . ILE A 1 278 ? -10.171 3.208 22.961 1.00 86.19 278 ILE A C 1
ATOM 2271 O O . ILE A 1 278 ? -9.929 2.470 21.998 1.00 86.19 278 ILE A O 1
ATOM 2275 N N . PRO A 1 279 ? -11.194 2.945 23.798 1.00 86.12 279 PRO A N 1
ATOM 2276 C CA . PRO A 1 279 ? -11.983 1.714 23.720 1.00 86.12 279 PRO A CA 1
ATOM 2277 C C . PRO A 1 279 ? -12.584 1.432 22.339 1.00 86.12 279 PRO A C 1
ATOM 2279 O O . PRO A 1 279 ? -12.539 0.294 21.881 1.00 86.12 279 PRO A O 1
ATOM 2282 N N . ILE A 1 280 ? -13.089 2.455 21.642 1.00 82.06 280 ILE A N 1
ATOM 2283 C CA . ILE A 1 280 ? -13.701 2.284 20.315 1.00 82.06 280 ILE A CA 1
ATOM 2284 C C . ILE A 1 280 ? -12.698 1.769 19.274 1.00 82.06 280 ILE A C 1
ATOM 2286 O O . ILE A 1 280 ? -13.035 0.903 18.468 1.00 82.06 280 ILE A O 1
ATOM 2290 N N . THR A 1 281 ? -11.443 2.216 19.339 1.00 82.56 281 THR A N 1
ATOM 2291 C CA . THR A 1 281 ? -10.376 1.747 18.450 1.00 82.56 281 THR A CA 1
ATOM 2292 C C . THR A 1 281 ? -10.032 0.286 18.730 1.00 82.56 281 THR A C 1
ATOM 2294 O O . THR A 1 281 ? -9.909 -0.501 17.792 1.00 82.56 281 THR A O 1
ATOM 2297 N N . LEU A 1 282 ? -9.954 -0.118 20.005 1.00 86.75 282 LEU A N 1
ATOM 2298 C CA . LEU A 1 282 ? -9.736 -1.524 20.374 1.00 86.75 282 LEU A CA 1
ATOM 2299 C C . LEU A 1 282 ? -10.874 -2.432 19.920 1.00 86.75 282 LEU A C 1
ATOM 2301 O O . LEU A 1 282 ? -10.606 -3.503 19.381 1.00 86.75 282 LEU A O 1
ATOM 2305 N N . VAL A 1 283 ? -12.124 -2.014 20.133 1.00 85.88 283 VAL A N 1
ATOM 2306 C CA . VAL A 1 283 ? -13.304 -2.771 19.693 1.00 85.88 283 VAL A CA 1
ATOM 2307 C C . VAL A 1 283 ? -13.263 -2.95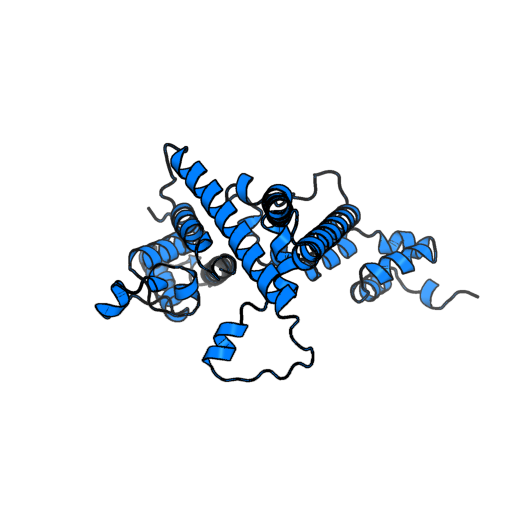8 18.181 1.00 85.88 283 VAL A C 1
ATOM 2309 O O . VAL A 1 283 ? -13.448 -4.068 17.700 1.00 85.88 283 VAL A O 1
ATOM 2312 N N . SER A 1 284 ? -12.912 -1.913 17.436 1.00 82.25 284 SER A N 1
ATOM 2313 C CA . SER A 1 284 ? -12.802 -1.989 15.978 1.00 82.25 284 SER A CA 1
ATOM 2314 C C . SER A 1 284 ? -11.720 -2.962 15.512 1.00 82.25 284 SER A C 1
ATOM 2316 O O . SER A 1 284 ? -11.959 -3.771 14.619 1.00 82.25 284 SER A O 1
ATOM 2318 N N . ILE A 1 285 ? -10.544 -2.930 16.150 1.00 83.94 285 ILE A N 1
ATOM 2319 C CA . ILE A 1 285 ? -9.464 -3.888 15.876 1.00 83.94 285 ILE A CA 1
ATOM 2320 C C . ILE A 1 285 ? -9.918 -5.316 16.191 1.00 83.94 285 ILE A C 1
ATOM 2322 O O . ILE A 1 285 ? -9.666 -6.224 15.401 1.00 83.94 285 ILE A O 1
ATOM 2326 N N . PHE A 1 286 ? -10.596 -5.519 17.323 1.00 87.94 286 PHE A N 1
ATOM 2327 C CA . PHE A 1 286 ? -11.127 -6.823 17.704 1.00 87.94 286 PHE A CA 1
ATOM 2328 C C . PHE A 1 286 ? -12.135 -7.341 16.675 1.00 87.94 286 PHE A C 1
ATOM 2330 O O . PHE A 1 286 ? -11.982 -8.467 16.206 1.00 87.94 286 PHE A O 1
ATOM 2337 N N . CYS A 1 287 ? -13.125 -6.528 16.293 1.00 84.50 287 CYS A N 1
ATOM 2338 C CA . CYS A 1 287 ? -14.158 -6.934 15.344 1.00 84.50 287 CYS A CA 1
ATOM 2339 C C . CYS A 1 287 ? -13.560 -7.300 13.983 1.00 84.50 287 CYS A C 1
ATOM 2341 O O . CYS A 1 287 ? -13.921 -8.326 13.422 1.00 84.50 287 CYS A O 1
ATOM 2343 N N . ALA A 1 288 ? -12.586 -6.541 13.478 1.00 79.56 288 ALA A N 1
ATOM 2344 C CA . ALA A 1 288 ? -11.938 -6.900 12.220 1.00 79.56 288 ALA A CA 1
ATOM 2345 C C . ALA A 1 288 ? -11.079 -8.167 12.306 1.00 79.56 288 ALA A C 1
ATOM 2347 O O . ALA A 1 288 ? -11.055 -8.948 11.361 1.00 79.56 288 ALA A O 1
ATOM 2348 N N . LEU A 1 289 ? -10.381 -8.405 13.423 1.00 85.31 289 LEU A N 1
ATOM 2349 C CA . LEU A 1 289 ? -9.660 -9.668 13.617 1.00 85.31 289 LEU A CA 1
ATOM 2350 C C . LEU A 1 289 ? -10.623 -10.854 13.719 1.00 85.31 289 LEU A C 1
ATOM 2352 O O . LEU A 1 289 ? -10.317 -11.931 13.210 1.00 85.31 289 LEU A O 1
ATOM 2356 N N . ALA A 1 290 ? -11.768 -10.662 14.371 1.00 86.44 290 ALA A N 1
ATOM 2357 C CA . ALA A 1 290 ? -12.818 -11.664 14.463 1.00 86.44 290 ALA A CA 1
ATOM 2358 C C . ALA A 1 290 ? -13.374 -12.002 13.069 1.00 86.44 290 ALA A C 1
ATOM 2360 O O . ALA A 1 290 ? -13.383 -13.180 12.708 1.00 86.44 290 ALA A O 1
ATOM 2361 N N . ASP A 1 291 ? -13.715 -10.990 12.267 1.00 81.25 291 ASP A N 1
ATOM 2362 C CA . ASP A 1 291 ? -14.179 -11.155 10.884 1.00 81.25 291 ASP A CA 1
ATOM 2363 C C . ASP A 1 291 ? -13.140 -11.861 10.003 1.00 81.25 291 ASP A C 1
ATOM 2365 O O . ASP A 1 291 ? -13.478 -12.790 9.273 1.00 81.25 291 ASP A O 1
ATOM 2369 N N . GLU A 1 292 ? -11.859 -11.484 10.100 1.00 78.38 292 GLU A N 1
ATOM 2370 C CA . GLU A 1 292 ? -10.769 -12.166 9.385 1.00 78.38 292 GLU A CA 1
ATOM 2371 C C . GLU A 1 292 ? -10.677 -13.649 9.757 1.00 78.38 292 GLU A C 1
ATOM 2373 O O . GLU A 1 292 ? -10.370 -14.480 8.908 1.00 78.38 292 GLU A O 1
ATOM 2378 N N . CYS A 1 293 ? -10.988 -13.998 11.007 1.00 83.50 293 CYS A N 1
ATOM 2379 C CA . CYS A 1 293 ? -11.031 -15.381 11.475 1.00 83.50 293 CYS A CA 1
ATOM 2380 C C . CYS A 1 293 ? -12.352 -16.108 11.148 1.00 83.50 293 CYS A C 1
ATOM 2382 O O . CYS A 1 293 ? -12.559 -17.231 11.618 1.00 83.50 293 CYS A O 1
ATOM 2384 N N . GLY A 1 294 ? -13.256 -15.485 10.384 1.00 81.06 294 GLY A N 1
ATOM 2385 C CA . GLY A 1 294 ? -14.566 -16.037 10.029 1.00 81.06 294 GLY A CA 1
ATOM 2386 C C . GLY A 1 294 ? -15.593 -16.005 11.164 1.00 81.06 294 GLY A C 1
ATOM 2387 O O . GLY A 1 294 ? -16.576 -16.746 11.124 1.00 81.06 294 GLY A O 1
ATOM 2388 N N . LEU A 1 295 ? -15.368 -15.194 12.201 1.00 84.31 295 LEU A N 1
ATOM 2389 C CA . LEU A 1 295 ? -16.352 -14.928 13.247 1.00 84.31 295 LEU A CA 1
ATOM 2390 C C . LEU A 1 295 ? -17.207 -13.733 12.838 1.00 84.31 295 LEU A C 1
ATOM 2392 O O . LEU A 1 295 ? -16.704 -12.782 12.262 1.00 84.31 295 LEU A O 1
ATOM 2396 N N . VAL A 1 296 ? -18.491 -13.757 13.177 1.00 76.81 296 VAL A N 1
ATOM 2397 C CA . VAL A 1 296 ? -19.382 -12.622 12.923 1.00 76.81 296 VAL A CA 1
ATOM 2398 C C . VAL A 1 296 ? -19.363 -11.718 14.151 1.00 76.81 296 VAL A C 1
ATOM 2400 O O . VAL A 1 296 ? -20.022 -12.024 15.147 1.00 76.81 296 VAL A O 1
ATOM 2403 N N . ALA A 1 297 ? -18.589 -10.633 14.100 1.00 66.19 297 ALA A N 1
ATOM 2404 C CA . ALA A 1 297 ? -18.618 -9.597 15.126 1.00 66.19 297 ALA A CA 1
ATOM 2405 C C . ALA A 1 297 ? -19.700 -8.563 14.773 1.00 66.19 297 ALA A C 1
ATOM 2407 O O . ALA A 1 297 ? -19.571 -7.838 13.790 1.00 66.19 297 ALA A O 1
ATOM 2408 N N . ARG A 1 298 ? -20.788 -8.537 15.549 1.00 60.59 298 ARG A N 1
ATOM 2409 C CA . ARG A 1 298 ? -21.907 -7.588 15.431 1.00 60.59 298 ARG A CA 1
ATOM 2410 C C . ARG A 1 298 ? -22.116 -6.855 16.745 1.00 60.59 298 ARG A C 1
ATOM 2412 O O . ARG A 1 298 ? -21.949 -7.515 17.796 1.00 60.59 298 ARG A O 1
#

Organism: NCBI:txid392030

Sequence (298 aa):
MISAIETLPPEIFRSIIAYLSPEDTSALAQTCHRMYIITHDDKIWQQYFLKRYTYRLSFPHYSNGEYLLSSALKITEPVDNCTWQEYFVERSLQDKHIRSLLNEIITNRTNRISNADLLSSKYGLLAFDVLKNYFSPTTDLFKQLGILITTATSPNLTREYYSLNLARFISRNIGLILLNEIKTQIEIPTEGKALINVLFIIQCFHPHGIFLSLNRLHSIGQRLINDRLFSSLTLHEKCQLIITTMKKENFLPASASNEYYDLENSFLFSTFNGKPTIPITLVSIFCALADECGLVAR

Radius of gyration: 22.85 Å; chains: 1; bounding box: 59×55×65 Å

InterPro domains:
  IPR001810 F-box domain [PF12937] (5-50)
  IPR001810 F-box domain [PS50181] (2-48)
  IPR001810 F-box domain [SM00256] (8-48)
  IPR036047 F-box-like domain superfamily [SSF81383] (5-91)